Protein AF-A0A015Z7R3-F1 (afdb_monomer_lite)

Sequence (294 aa):
MKIVQILGHNPNWNVEAFTQQGIGDEFLITAISFGNKFVNNKRVAPILDKSMLDLQFYGQKNSGHLSKGKLSDFDFHPARFLNDDEATNIRINSCIEKAIEYQVSLGFKKVIIPHYYEDNYIAGIISTIKFANKYLKSNKQDGIEYFMTLPLAYDIIRNQDNVEDLLLELTDMSIIFDGYFVVCENKPEQGHKISNDIKLITNLSKVLRVLKYQGFKTIYGYANWDAIFFLAQTDIDYITIGTYENLRNFSIKRFTEDISGGASEGYYFSEKLLNMIRAKDLINIRANGMLDTI

Radius of gyration: 19.26 Å; chains: 1; bounding box: 50×42×52 Å

pLDDT: mean 88.56, std 11.95, range [41.72, 98.81]

Organism: NCBI:txid1339327

Structure (mmCIF, N/CA/C/O backbone):
data_AF-A0A015Z7R3-F1
#
_entry.id   AF-A0A015Z7R3-F1
#
loop_
_atom_site.group_PDB
_atom_site.id
_atom_site.type_symbol
_atom_site.label_atom_id
_atom_site.label_alt_id
_atom_site.label_comp_id
_atom_site.label_asym_id
_atom_site.label_entity_id
_atom_site.label_seq_id
_atom_site.pdbx_PDB_ins_code
_atom_site.Cartn_x
_atom_site.Cartn_y
_atom_site.Cartn_z
_atom_site.occupancy
_atom_site.B_iso_or_equiv
_atom_site.auth_seq_id
_atom_site.auth_comp_id
_atom_site.auth_asym_id
_atom_site.auth_atom_id
_atom_site.pdbx_PDB_model_num
ATOM 1 N N . MET A 1 1 ? 5.083 -15.622 0.361 1.00 92.25 1 MET A N 1
ATOM 2 C CA . MET A 1 1 ? 4.898 -14.303 -0.268 1.00 92.25 1 MET A CA 1
ATOM 3 C C . MET A 1 1 ? 4.051 -14.463 -1.520 1.00 92.25 1 MET A C 1
ATOM 5 O O . MET A 1 1 ? 4.257 -15.432 -2.241 1.00 92.25 1 MET A O 1
ATOM 9 N N . LYS A 1 2 ? 3.103 -13.549 -1.729 1.00 96.50 2 LYS A N 1
ATOM 10 C CA . LYS A 1 2 ? 2.246 -13.420 -2.910 1.00 96.50 2 LYS A CA 1
ATOM 11 C C . LYS A 1 2 ? 2.554 -12.119 -3.653 1.00 96.50 2 LYS A C 1
ATOM 13 O O . LYS A 1 2 ? 2.836 -11.095 -3.029 1.00 96.50 2 LYS A O 1
ATOM 18 N N . ILE A 1 3 ? 2.444 -12.141 -4.972 1.00 95.69 3 ILE A N 1
ATOM 19 C CA . ILE A 1 3 ? 2.638 -10.995 -5.855 1.00 95.69 3 ILE A CA 1
ATOM 20 C C . ILE A 1 3 ? 1.276 -10.408 -6.218 1.00 95.69 3 ILE A C 1
ATOM 22 O O . ILE A 1 3 ? 0.422 -11.063 -6.813 1.00 95.69 3 ILE A O 1
ATOM 26 N N . VAL A 1 4 ? 1.091 -9.134 -5.899 1.00 97.31 4 VAL A N 1
ATOM 27 C CA . VAL A 1 4 ? -0.133 -8.384 -6.165 1.00 97.31 4 VAL A CA 1
ATOM 28 C C . VAL A 1 4 ? 0.131 -7.388 -7.287 1.00 97.31 4 VAL A C 1
ATOM 30 O O . VAL A 1 4 ? 0.950 -6.477 -7.162 1.00 97.31 4 VAL A O 1
ATOM 33 N N . GLN A 1 5 ? -0.565 -7.535 -8.405 1.00 96.25 5 GLN A N 1
ATOM 34 C CA . GLN A 1 5 ? -0.371 -6.662 -9.553 1.00 96.25 5 GLN A CA 1
ATOM 35 C C . GLN A 1 5 ? -1.145 -5.351 -9.390 1.00 96.25 5 GLN A C 1
ATOM 37 O O . GLN A 1 5 ? -2.374 -5.352 -9.301 1.00 96.25 5 GLN A O 1
ATOM 42 N N . ILE A 1 6 ? -0.442 -4.215 -9.383 1.00 95.75 6 ILE A N 1
ATOM 43 C CA . ILE A 1 6 ? -1.091 -2.901 -9.277 1.00 95.75 6 ILE A CA 1
ATOM 44 C C . ILE A 1 6 ? -1.689 -2.518 -10.626 1.00 95.75 6 ILE A C 1
ATOM 46 O O . ILE A 1 6 ? -0.973 -2.330 -11.614 1.00 95.75 6 ILE A O 1
ATOM 50 N N . LEU A 1 7 ? -3.006 -2.330 -10.646 1.00 94.31 7 LEU A N 1
ATOM 51 C CA . LEU A 1 7 ? -3.740 -1.927 -11.833 1.00 94.31 7 LEU A CA 1
ATOM 52 C C . LEU A 1 7 ? -3.677 -0.407 -12.006 1.00 94.31 7 LEU A C 1
ATOM 54 O O . LEU A 1 7 ? -4.217 0.364 -11.205 1.00 94.31 7 LEU A O 1
ATOM 58 N N . GLY A 1 8 ? -3.015 0.017 -13.082 1.00 86.50 8 GLY A N 1
ATOM 59 C CA . GLY A 1 8 ? -3.045 1.392 -13.580 1.00 86.50 8 GLY A CA 1
ATOM 60 C C . GLY A 1 8 ? -4.226 1.659 -14.512 1.00 86.50 8 GLY A C 1
ATOM 61 O O . GLY A 1 8 ? -5.096 0.817 -14.697 1.00 86.50 8 GLY A O 1
ATOM 62 N N . HIS A 1 9 ? -4.221 2.822 -15.169 1.00 83.50 9 HIS A N 1
ATOM 63 C CA . HIS A 1 9 ? -5.263 3.219 -16.130 1.00 83.50 9 HIS A CA 1
ATOM 64 C C . HIS A 1 9 ? -5.499 2.194 -17.261 1.00 83.50 9 HIS A C 1
ATOM 66 O O . HIS A 1 9 ? -6.608 2.111 -17.786 1.00 83.50 9 HIS A O 1
ATOM 72 N N . ASN A 1 10 ? -4.469 1.424 -17.629 1.00 87.88 10 ASN A N 1
ATOM 73 C CA . ASN A 1 10 ? -4.537 0.342 -18.602 1.00 87.88 10 ASN A CA 1
ATOM 74 C C . ASN A 1 10 ? -4.146 -0.991 -17.934 1.00 87.88 10 ASN A C 1
ATOM 76 O O . ASN A 1 10 ? -2.956 -1.257 -17.769 1.00 87.88 10 ASN A O 1
ATOM 80 N N . PRO A 1 11 ? -5.124 -1.829 -17.550 1.00 92.06 11 PRO A N 1
ATOM 81 C CA . PRO A 1 11 ? -4.866 -3.090 -16.861 1.00 92.06 11 PRO A CA 1
ATOM 82 C C . PRO A 1 11 ? -4.618 -4.274 -17.808 1.00 92.06 11 PRO A C 1
ATOM 84 O O . PRO A 1 11 ? -4.493 -5.395 -17.324 1.00 92.06 11 PRO A O 1
ATOM 87 N N . ASN A 1 12 ? -4.590 -4.078 -19.137 1.00 91.81 12 ASN A N 1
ATOM 88 C CA . ASN A 1 12 ? -4.555 -5.195 -20.093 1.00 91.81 12 ASN A CA 1
ATOM 89 C C . ASN A 1 12 ? -3.379 -6.138 -19.829 1.00 91.81 12 ASN A C 1
ATOM 91 O O . ASN A 1 12 ? -3.593 -7.332 -19.659 1.00 91.81 12 ASN A O 1
ATOM 95 N N . TRP A 1 13 ? -2.164 -5.596 -19.711 1.00 90.44 13 TRP A N 1
ATOM 96 C CA . TRP A 1 13 ? -0.983 -6.434 -19.512 1.00 90.44 13 TRP A CA 1
ATOM 97 C C . TRP A 1 13 ? -1.002 -7.149 -18.160 1.00 90.44 13 TRP A C 1
ATOM 99 O O . TRP A 1 13 ? -0.593 -8.301 -18.080 1.00 90.44 13 TRP A O 1
ATOM 109 N N . ASN A 1 14 ? -1.549 -6.514 -17.118 1.00 93.38 14 ASN A N 1
ATOM 110 C CA . ASN A 1 14 ? -1.682 -7.149 -15.810 1.00 93.38 14 ASN A CA 1
ATOM 111 C C . ASN A 1 14 ? -2.624 -8.357 -15.854 1.00 93.38 14 ASN A C 1
ATOM 113 O O . ASN A 1 14 ? -2.302 -9.443 -15.373 1.00 93.38 14 ASN A O 1
ATOM 117 N N . VAL A 1 15 ? -3.791 -8.165 -16.472 1.00 92.88 15 VAL A N 1
ATOM 118 C CA . VAL A 1 15 ? -4.807 -9.210 -16.606 1.00 92.88 15 VAL A CA 1
ATOM 119 C C . VAL A 1 15 ? -4.314 -10.328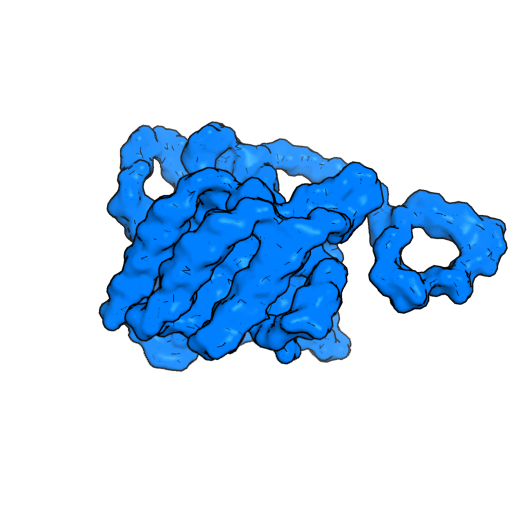 -17.523 1.00 92.88 15 VAL A C 1
ATOM 121 O O . VAL A 1 15 ? -4.515 -11.496 -17.209 1.00 92.88 15 VAL A O 1
ATOM 124 N N . GLU A 1 16 ? -3.649 -10.006 -18.631 1.00 93.88 16 GLU A N 1
ATOM 125 C CA . GLU A 1 16 ? -3.089 -10.997 -19.558 1.00 93.88 16 GLU A CA 1
ATOM 126 C C . GLU A 1 16 ? -1.954 -11.802 -18.916 1.00 93.88 16 GLU A C 1
ATOM 128 O O . GLU A 1 16 ? -1.970 -13.028 -18.997 1.00 93.88 16 GLU A O 1
ATOM 133 N N . ALA A 1 17 ? -1.026 -11.152 -18.205 1.00 92.19 17 ALA A N 1
ATOM 134 C CA . ALA A 1 17 ? 0.044 -11.839 -17.479 1.00 92.19 17 ALA A CA 1
ATOM 135 C C . ALA A 1 17 ? -0.521 -12.845 -16.461 1.00 92.19 17 ALA A C 1
ATOM 137 O O . ALA A 1 17 ? -0.064 -13.983 -16.382 1.00 92.19 17 ALA A O 1
ATOM 138 N N . PHE A 1 18 ? -1.574 -12.468 -15.737 1.00 94.31 18 PHE A N 1
ATOM 139 C CA . PHE A 1 18 ? -2.232 -13.370 -14.796 1.00 94.31 18 PHE A CA 1
ATOM 140 C C . PHE A 1 18 ? -3.005 -14.499 -15.495 1.00 94.31 18 PHE A C 1
ATOM 142 O O . PHE A 1 18 ? -2.818 -15.673 -15.190 1.00 94.31 18 PHE A O 1
ATOM 149 N N . THR A 1 19 ? -3.877 -14.161 -16.448 1.00 92.56 19 THR A N 1
ATOM 150 C CA . THR A 1 19 ? -4.826 -15.121 -17.043 1.00 92.56 19 THR A CA 1
ATOM 151 C C . THR A 1 19 ? -4.208 -16.042 -18.090 1.00 92.56 19 THR A C 1
ATOM 153 O O . THR A 1 19 ? -4.678 -17.166 -18.246 1.00 92.56 19 THR A O 1
ATOM 156 N N . GLN A 1 20 ? -3.183 -15.586 -18.813 1.00 94.19 20 GLN A N 1
ATOM 157 C CA . GLN A 1 20 ? -2.567 -16.337 -19.912 1.00 94.19 20 GLN A CA 1
ATOM 158 C C . GLN A 1 20 ? -1.206 -16.924 -19.537 1.00 94.19 20 GLN A C 1
ATOM 160 O O . GLN A 1 20 ? -0.822 -17.947 -20.095 1.00 94.19 20 GLN A O 1
ATOM 165 N N . GLN A 1 21 ? -0.472 -16.286 -18.618 1.00 93.50 21 GLN A N 1
ATOM 166 C CA . GLN A 1 21 ? 0.896 -16.688 -18.266 1.00 93.50 21 GLN A CA 1
ATOM 167 C C . GLN A 1 21 ? 1.014 -17.218 -16.830 1.00 93.50 21 GLN A C 1
ATOM 169 O O . GLN A 1 21 ? 2.068 -17.727 -16.462 1.00 93.50 21 GLN A O 1
ATOM 174 N N . GLY A 1 22 ? -0.048 -17.124 -16.020 1.00 92.25 22 GLY A N 1
ATOM 175 C CA . GLY A 1 22 ? -0.030 -17.572 -14.626 1.00 92.25 22 GLY A CA 1
ATOM 176 C C . GLY A 1 22 ? 0.902 -16.749 -13.732 1.00 92.25 22 GLY A C 1
ATOM 177 O O . GLY A 1 22 ? 1.421 -17.274 -12.751 1.00 92.25 22 GLY A O 1
ATOM 178 N N . ILE A 1 23 ? 1.157 -15.483 -14.084 1.00 92.69 23 ILE A N 1
ATOM 179 C CA . ILE A 1 23 ? 2.059 -14.595 -13.343 1.00 92.69 23 ILE A CA 1
ATOM 180 C C . ILE A 1 23 ? 1.260 -13.732 -12.361 1.00 92.69 23 ILE A C 1
ATOM 182 O O . ILE A 1 23 ? 0.361 -12.987 -12.754 1.00 92.69 23 ILE A O 1
ATOM 186 N N . GLY A 1 24 ? 1.659 -13.753 -11.089 1.00 94.06 24 GLY A N 1
ATOM 187 C CA . GLY A 1 24 ? 1.007 -13.016 -10.006 1.00 94.06 24 GLY A CA 1
ATOM 188 C C . GLY A 1 24 ? -0.129 -13.796 -9.344 1.00 94.06 24 GLY A C 1
ATOM 189 O O . GLY A 1 24 ? -0.608 -14.794 -9.872 1.00 94.06 24 GLY A O 1
ATOM 190 N N . ASP A 1 25 ? -0.559 -13.322 -8.180 1.00 96.94 25 ASP A N 1
ATOM 191 C CA . ASP A 1 25 ? -1.532 -14.007 -7.325 1.00 96.94 25 ASP A CA 1
ATOM 192 C C . ASP A 1 25 ? -2.852 -13.238 -7.217 1.00 96.94 25 ASP A C 1
ATOM 194 O O . ASP A 1 25 ? -3.932 -13.831 -7.242 1.00 96.94 25 ASP A O 1
ATOM 198 N N . GLU A 1 26 ? -2.767 -11.915 -7.071 1.00 97.50 26 GLU A N 1
ATOM 199 C CA . GLU A 1 26 ? -3.903 -11.033 -6.784 1.00 97.50 26 GLU A CA 1
ATOM 200 C C . GLU A 1 26 ? -3.718 -9.671 -7.475 1.00 97.50 26 GLU A C 1
ATOM 202 O O . GLU A 1 26 ? -2.670 -9.390 -8.065 1.00 97.50 26 GLU A O 1
ATOM 207 N N . PHE A 1 27 ? -4.723 -8.801 -7.394 1.00 97.94 27 PHE A N 1
ATOM 208 C CA . PHE A 1 27 ? -4.684 -7.465 -7.993 1.00 97.94 27 PHE A CA 1
ATOM 209 C C . PHE A 1 27 ? -4.908 -6.363 -6.961 1.00 97.94 27 PHE A C 1
ATOM 211 O O . PHE A 1 27 ? -5.702 -6.517 -6.038 1.00 97.94 27 PHE A O 1
ATOM 218 N N . LEU A 1 28 ? -4.254 -5.218 -7.149 1.00 97.94 28 LEU A N 1
ATOM 219 C CA . LEU A 1 28 ? -4.540 -3.993 -6.407 1.00 97.94 28 LEU A CA 1
ATOM 220 C C . LEU A 1 28 ? -5.178 -2.976 -7.352 1.00 97.94 28 LEU A C 1
ATOM 222 O O . LEU A 1 28 ? -4.512 -2.407 -8.220 1.00 97.94 28 LEU A O 1
ATOM 226 N N . ILE A 1 29 ? -6.474 -2.739 -7.182 1.00 97.00 29 ILE A N 1
ATOM 227 C CA . ILE A 1 29 ? -7.204 -1.696 -7.898 1.00 97.00 29 ILE A CA 1
ATOM 228 C C . ILE A 1 29 ? -6.869 -0.356 -7.245 1.00 97.00 29 ILE A C 1
ATOM 230 O O . ILE A 1 29 ? -6.987 -0.206 -6.032 1.00 97.00 29 ILE A O 1
ATOM 234 N N . THR A 1 30 ? -6.475 0.628 -8.054 1.00 94.06 30 THR A N 1
ATOM 235 C CA . THR A 1 30 ? -6.177 1.984 -7.572 1.00 94.06 30 THR A CA 1
ATOM 236 C C . THR A 1 30 ? -7.328 2.935 -7.893 1.00 94.06 30 THR A C 1
ATOM 238 O O . THR A 1 30 ? -7.683 3.133 -9.063 1.00 94.06 30 THR A O 1
ATOM 241 N N . ALA A 1 31 ? -7.916 3.543 -6.862 1.00 92.94 31 ALA A N 1
ATOM 242 C CA . ALA A 1 31 ? -9.037 4.471 -7.006 1.00 92.94 31 ALA A CA 1
ATOM 243 C C . ALA A 1 31 ? -8.720 5.653 -7.938 1.00 92.94 31 ALA A C 1
ATOM 245 O O . ALA A 1 31 ? -9.551 6.025 -8.765 1.00 92.94 31 ALA A O 1
ATOM 246 N N . ILE A 1 32 ? -7.495 6.185 -7.907 1.00 88.69 32 ILE A N 1
ATOM 247 C CA . ILE A 1 32 ? -7.056 7.282 -8.782 1.00 88.69 32 ILE A CA 1
ATOM 248 C C . ILE A 1 32 ? -7.104 6.900 -10.269 1.00 88.69 32 ILE A C 1
ATOM 250 O O . ILE A 1 32 ? -7.337 7.752 -11.127 1.00 88.69 32 ILE A O 1
ATOM 254 N N . SER A 1 33 ? -6.908 5.616 -10.592 1.00 89.56 33 SER A N 1
ATOM 255 C CA . SER A 1 33 ? -6.881 5.132 -11.975 1.00 89.56 33 SER A CA 1
ATOM 256 C C . SER A 1 33 ? -8.273 4.830 -12.513 1.00 89.56 33 SER A C 1
ATOM 258 O O . SER A 1 33 ? -8.519 5.059 -13.700 1.00 89.56 33 SER A O 1
ATOM 260 N N . PHE A 1 34 ? -9.192 4.340 -11.678 1.00 91.50 34 PHE A N 1
ATOM 261 C CA . PHE A 1 34 ? -10.488 3.831 -12.142 1.00 91.50 34 PHE A CA 1
ATOM 262 C C . PHE A 1 34 ? -11.717 4.592 -11.637 1.00 91.50 34 PHE A C 1
ATOM 264 O O . PHE A 1 34 ? -12.762 4.498 -12.284 1.00 91.50 34 PHE A O 1
ATOM 271 N N . GLY A 1 35 ? -11.608 5.354 -10.548 1.00 91.38 35 GLY A N 1
ATOM 272 C CA . GLY A 1 35 ? -12.766 5.939 -9.869 1.00 91.38 35 GLY A CA 1
ATOM 273 C C . GLY A 1 35 ? -13.735 4.868 -9.396 1.00 91.38 35 GLY A C 1
ATOM 274 O O . GLY A 1 35 ? -13.341 3.718 -9.238 1.00 91.38 35 GLY A O 1
ATOM 275 N N . ASN A 1 36 ? -15.017 5.195 -9.251 1.00 90.69 36 ASN A N 1
ATOM 276 C CA . ASN A 1 36 ? -16.047 4.208 -8.899 1.00 90.69 36 ASN A CA 1
ATOM 277 C C 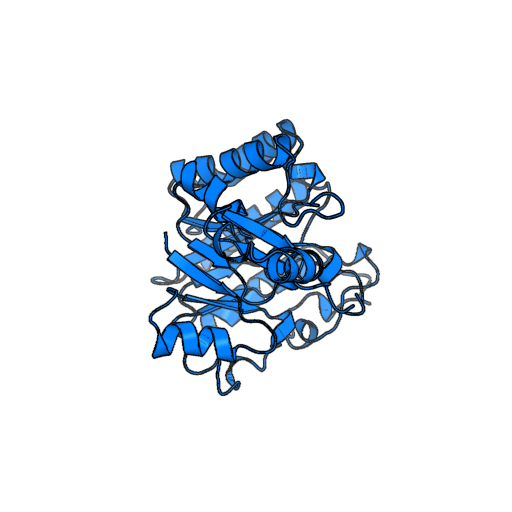. ASN A 1 36 ? -16.419 3.263 -10.068 1.00 90.69 36 ASN A C 1
ATOM 279 O O . ASN A 1 36 ? -17.132 2.280 -9.883 1.00 90.69 36 ASN A O 1
ATOM 283 N N . LYS A 1 37 ? -15.908 3.518 -11.281 1.00 91.56 37 LYS A N 1
ATOM 284 C CA . LYS A 1 37 ? -16.277 2.786 -12.506 1.00 91.56 37 LYS A CA 1
ATOM 285 C C . LYS A 1 37 ? -15.567 1.442 -12.672 1.00 91.56 37 LYS A C 1
ATOM 287 O O . LYS A 1 37 ? -15.867 0.728 -13.630 1.00 91.56 37 LYS A O 1
ATOM 292 N N . PHE A 1 38 ? -14.638 1.075 -11.784 1.00 93.75 38 PHE A N 1
ATOM 293 C CA . PHE A 1 38 ? -13.899 -0.191 -11.888 1.00 93.75 38 PHE A CA 1
ATOM 294 C C . PHE A 1 38 ? -14.825 -1.416 -11.908 1.00 93.75 38 PHE A C 1
ATOM 296 O O . PHE A 1 38 ? -14.552 -2.359 -12.646 1.00 93.75 38 PHE A O 1
ATOM 303 N N . VAL A 1 39 ? -15.952 -1.364 -11.189 1.00 93.44 39 VAL A N 1
ATOM 304 C CA . VAL A 1 39 ? -16.952 -2.447 -11.136 1.00 93.44 39 VAL A CA 1
ATOM 305 C C . VAL A 1 39 ? -17.580 -2.757 -12.496 1.00 93.44 39 VAL A C 1
ATOM 307 O O . VAL A 1 39 ? -17.988 -3.883 -12.744 1.00 93.44 39 VAL A O 1
ATOM 310 N N . ASN A 1 40 ? -17.609 -1.774 -13.401 1.00 93.44 40 ASN A N 1
ATOM 311 C CA . ASN A 1 40 ? -18.155 -1.904 -14.755 1.00 93.44 40 ASN A CA 1
ATOM 312 C C . ASN A 1 40 ? -17.055 -2.003 -15.824 1.00 93.44 40 ASN A C 1
ATOM 314 O O . ASN A 1 40 ? -17.339 -2.085 -17.022 1.00 93.44 40 ASN A O 1
ATOM 318 N N . ASN A 1 41 ? -15.781 -1.950 -15.429 1.00 94.00 41 ASN A N 1
ATOM 319 C CA . ASN A 1 41 ? -14.680 -2.036 -16.372 1.00 94.00 41 ASN A CA 1
ATOM 320 C C . ASN A 1 41 ? -14.552 -3.479 -16.876 1.00 94.00 41 ASN A C 1
ATOM 322 O O . ASN A 1 41 ? -14.311 -4.394 -16.096 1.00 94.00 41 ASN A O 1
ATOM 326 N N . LYS A 1 42 ? -14.634 -3.672 -18.198 1.00 93.44 42 LYS A N 1
ATOM 327 C CA . LYS A 1 42 ? -14.611 -4.995 -18.851 1.00 93.44 42 LYS A CA 1
ATOM 328 C C . LYS A 1 42 ? -13.403 -5.872 -18.492 1.00 93.44 42 LYS A C 1
ATOM 330 O O . LYS A 1 42 ? -13.478 -7.083 -18.658 1.00 93.44 42 LYS A O 1
ATOM 335 N N . ARG A 1 43 ? -12.286 -5.275 -18.066 1.00 92.56 43 ARG A N 1
ATOM 336 C CA . ARG A 1 43 ? -11.060 -5.984 -17.671 1.00 92.56 43 ARG A CA 1
ATOM 337 C C . ARG A 1 43 ? -10.938 -6.185 -16.165 1.00 92.56 43 ARG A C 1
ATOM 339 O O . ARG A 1 43 ? -10.330 -7.163 -15.760 1.00 92.56 43 ARG A O 1
ATOM 346 N N . VAL A 1 44 ? -11.501 -5.285 -15.358 1.00 94.56 44 VAL A N 1
ATOM 347 C CA . VAL A 1 44 ? -11.387 -5.332 -13.888 1.00 94.56 44 VAL A CA 1
ATOM 348 C C . VAL A 1 44 ? -12.552 -6.088 -13.253 1.00 94.56 44 VAL A C 1
ATOM 350 O O . VAL A 1 44 ? -12.335 -6.879 -12.345 1.00 94.56 44 VAL A O 1
ATOM 353 N N . ALA A 1 45 ? -13.777 -5.909 -13.752 1.00 94.25 45 ALA A N 1
ATOM 354 C CA . ALA A 1 45 ? -14.960 -6.594 -13.232 1.00 94.25 45 ALA A CA 1
ATOM 355 C C . ALA A 1 45 ? -14.790 -8.129 -13.136 1.00 94.25 45 ALA A C 1
ATOM 357 O O . ALA A 1 45 ? -15.155 -8.690 -12.105 1.00 94.25 45 ALA A O 1
ATOM 358 N N . PRO A 1 46 ? -14.179 -8.819 -14.128 1.00 94.56 46 PRO A N 1
ATOM 359 C CA . PRO A 1 46 ? -13.994 -10.272 -14.066 1.00 94.56 46 PRO A CA 1
ATOM 360 C C . PRO A 1 46 ? -12.974 -10.771 -13.032 1.00 94.56 46 PRO A C 1
ATOM 362 O O . PRO A 1 46 ? -12.871 -11.978 -12.854 1.00 94.56 46 PRO A O 1
ATOM 365 N N . ILE A 1 47 ? -12.189 -9.884 -12.410 1.00 95.31 47 ILE A N 1
ATOM 366 C CA . ILE A 1 47 ? -11.118 -10.238 -11.458 1.00 95.31 47 ILE A CA 1
ATOM 367 C C . ILE A 1 47 ? -11.356 -9.656 -10.056 1.00 95.31 47 ILE A C 1
ATOM 369 O O . ILE A 1 47 ? -10.445 -9.649 -9.225 1.00 95.31 47 ILE A O 1
ATOM 373 N N . LEU A 1 48 ? -12.554 -9.126 -9.783 1.00 95.25 48 LEU A N 1
ATOM 374 C CA . LEU A 1 48 ? -12.885 -8.470 -8.510 1.00 95.25 48 LEU A CA 1
ATOM 375 C C . LEU A 1 48 ? -12.720 -9.389 -7.297 1.00 95.25 48 LEU A C 1
ATOM 377 O O . LEU A 1 48 ? -12.239 -8.950 -6.258 1.00 95.25 48 LEU A O 1
ATOM 381 N N . ASP A 1 49 ? -13.064 -10.665 -7.444 1.00 94.44 49 ASP A N 1
ATOM 382 C CA . ASP A 1 49 ? -12.938 -11.698 -6.411 1.00 94.44 49 ASP A CA 1
ATOM 383 C C . ASP A 1 49 ? -11.480 -11.959 -5.991 1.00 94.44 49 ASP A C 1
ATOM 385 O O . ASP A 1 49 ? -11.225 -12.439 -4.886 1.00 94.44 49 ASP A O 1
ATOM 389 N N . LYS A 1 50 ? -10.522 -11.604 -6.856 1.00 95.69 50 LYS A N 1
ATOM 390 C CA . LYS A 1 50 ? -9.070 -11.717 -6.635 1.00 95.69 50 LYS A CA 1
ATOM 391 C C . LYS A 1 50 ? -8.391 -10.369 -6.411 1.00 95.69 50 LYS A C 1
ATOM 393 O O . LYS A 1 50 ? -7.169 -10.262 -6.529 1.00 95.69 50 LYS A O 1
ATOM 398 N N . SER A 1 51 ? -9.172 -9.328 -6.154 1.00 97.56 51 SER A N 1
ATOM 399 C CA . SER A 1 51 ? -8.671 -7.966 -6.049 1.00 97.56 51 SER A CA 1
ATOM 400 C C . SER A 1 51 ? -8.735 -7.439 -4.618 1.00 97.56 51 SER A C 1
ATOM 402 O O . SER A 1 51 ? -9.510 -7.902 -3.788 1.00 97.56 51 SER A O 1
ATOM 404 N N . MET A 1 52 ? -7.925 -6.422 -4.363 1.00 98.25 52 MET A N 1
ATOM 405 C CA . MET A 1 52 ? -8.028 -5.459 -3.271 1.00 98.25 52 MET A CA 1
ATOM 406 C C . MET A 1 52 ? -8.302 -4.078 -3.871 1.00 98.25 52 MET A C 1
ATOM 408 O O . MET A 1 52 ? -7.966 -3.831 -5.034 1.00 98.25 52 MET A O 1
ATOM 412 N N . LEU A 1 53 ? -8.867 -3.164 -3.084 1.00 98.12 53 LEU A N 1
ATOM 413 C CA . LEU A 1 53 ? -9.072 -1.774 -3.488 1.00 98.12 53 LEU A CA 1
ATOM 414 C C . LEU A 1 53 ? -8.282 -0.840 -2.574 1.00 98.12 53 LEU A C 1
ATOM 416 O O . LEU A 1 53 ? -8.610 -0.695 -1.403 1.00 98.12 53 LEU A O 1
ATOM 420 N N . ASP A 1 54 ? -7.286 -0.156 -3.129 1.00 97.38 54 ASP A N 1
ATOM 421 C CA . ASP A 1 54 ? -6.685 0.993 -2.462 1.00 97.38 54 ASP A CA 1
ATOM 422 C C . ASP A 1 54 ? -7.458 2.258 -2.855 1.00 97.38 54 ASP A C 1
ATOM 424 O O . ASP A 1 54 ? -7.446 2.695 -4.015 1.00 97.38 54 ASP A O 1
ATOM 428 N N . LEU A 1 55 ? -8.159 2.829 -1.873 1.00 95.69 55 LEU A N 1
ATOM 429 C CA . LEU A 1 55 ? -8.925 4.067 -2.014 1.00 95.69 55 LEU A CA 1
ATOM 430 C C . LEU A 1 55 ? -8.048 5.325 -1.992 1.00 95.69 55 LEU A C 1
ATOM 432 O O . LEU A 1 55 ? -8.539 6.388 -2.354 1.00 95.69 55 LEU A O 1
ATOM 436 N N . GLN A 1 56 ? -6.766 5.204 -1.629 1.00 92.88 56 GLN A N 1
ATOM 437 C CA . GLN A 1 56 ? -5.739 6.238 -1.775 1.00 92.88 56 GLN A CA 1
ATOM 438 C C . GLN A 1 56 ? -6.057 7.561 -1.061 1.00 92.88 56 GLN A C 1
ATOM 440 O O . GLN A 1 56 ? -5.892 8.645 -1.622 1.00 92.88 56 GLN A O 1
ATOM 445 N N . PHE A 1 57 ? -6.429 7.484 0.220 1.00 91.75 57 PHE A N 1
ATOM 446 C CA . PHE A 1 57 ? -6.702 8.645 1.090 1.00 91.75 57 PHE A CA 1
ATOM 447 C C . PHE A 1 57 ? -5.450 9.472 1.451 1.00 91.75 57 PHE A C 1
ATOM 449 O O . PHE A 1 57 ? -5.485 10.282 2.368 1.00 91.75 57 PHE A O 1
ATOM 456 N N . TYR A 1 58 ? -4.332 9.293 0.748 1.00 89.19 58 TYR A N 1
ATOM 457 C CA . TYR A 1 58 ? -3.035 9.832 1.145 1.00 89.19 58 TYR A CA 1
ATOM 458 C C . TYR A 1 58 ? -2.981 11.360 1.196 1.00 89.19 58 TYR A C 1
ATOM 460 O O . TYR A 1 58 ? -2.345 11.904 2.089 1.00 89.19 58 TYR A O 1
ATOM 468 N N . GLY A 1 59 ? -3.630 12.065 0.267 1.00 76.75 59 GLY A N 1
ATOM 469 C CA . GLY A 1 59 ? -3.547 13.526 0.215 1.00 76.75 59 GLY A CA 1
ATOM 470 C C . GLY A 1 59 ? -4.332 14.218 1.339 1.00 76.75 59 GLY A C 1
ATOM 471 O O . GLY A 1 59 ? -5.481 13.869 1.615 1.00 76.75 59 GLY A O 1
ATOM 472 N N . GLN A 1 60 ? -3.730 15.245 1.948 1.00 61.94 60 GLN A N 1
ATOM 473 C CA . GLN A 1 60 ? -4.358 16.086 2.973 1.00 61.94 60 GLN A CA 1
ATOM 474 C C . GLN A 1 60 ? -4.751 17.482 2.465 1.00 61.94 60 GLN A C 1
ATOM 476 O O . GLN A 1 60 ? -4.106 18.049 1.579 1.00 61.94 60 GLN A O 1
ATOM 481 N N . LYS A 1 61 ? -5.770 18.064 3.118 1.00 50.62 61 LYS A N 1
ATOM 482 C CA . LYS A 1 61 ? -6.325 19.420 2.921 1.00 50.62 61 LYS A CA 1
ATOM 483 C C . LYS A 1 61 ? -5.259 20.521 2.793 1.00 50.62 61 LYS A C 1
ATOM 485 O O . LYS A 1 61 ? -5.392 21.397 1.943 1.00 50.62 61 LYS A O 1
ATOM 490 N N . ASN A 1 62 ? -4.188 20.455 3.588 1.00 43.59 62 ASN A N 1
ATOM 491 C CA . ASN A 1 62 ? -3.191 21.531 3.700 1.00 43.59 62 ASN A CA 1
ATOM 492 C C . ASN A 1 62 ? -2.286 21.692 2.469 1.00 43.59 62 ASN A C 1
ATOM 494 O O . ASN A 1 62 ? -1.526 22.652 2.393 1.00 43.59 62 ASN A O 1
ATOM 498 N N . SER A 1 63 ? -2.376 20.787 1.493 1.00 44.16 63 SER A N 1
ATOM 499 C CA . SER A 1 63 ? -1.613 20.890 0.246 1.00 44.16 63 SER A CA 1
ATOM 500 C C . SER A 1 63 ? -2.269 21.788 -0.812 1.00 44.16 63 SER A C 1
ATOM 502 O O . SER A 1 63 ? -1.664 22.016 -1.854 1.00 44.16 63 SER A O 1
ATOM 504 N N . GLY A 1 64 ? -3.496 22.291 -0.589 1.00 41.72 64 GLY A N 1
ATOM 505 C CA . GLY A 1 64 ? -4.195 23.220 -1.500 1.00 41.72 64 GLY A CA 1
ATOM 506 C C . GLY A 1 64 ? -4.539 22.658 -2.892 1.00 41.72 64 GLY A C 1
ATOM 507 O O . GLY A 1 64 ? -5.276 23.290 -3.647 1.00 41.72 64 GLY A O 1
ATOM 508 N N . HIS A 1 65 ? -4.049 21.461 -3.224 1.00 49.72 65 HIS A N 1
ATOM 509 C CA . HIS A 1 65 ? -4.012 20.906 -4.577 1.00 49.72 65 HIS A CA 1
ATOM 510 C C . HIS A 1 65 ? -4.208 19.380 -4.579 1.00 49.72 65 HIS A C 1
ATOM 512 O O . HIS A 1 65 ? -3.561 18.641 -5.313 1.00 49.72 65 HIS A O 1
ATOM 518 N N . LEU A 1 66 ? -5.133 18.870 -3.763 1.00 56.66 66 LEU A N 1
ATOM 519 C CA . LEU A 1 66 ? -5.589 17.485 -3.901 1.00 56.66 66 LEU A CA 1
ATOM 520 C C . LEU A 1 66 ? -6.159 17.290 -5.313 1.00 56.66 66 LEU A C 1
ATOM 522 O O . LEU A 1 66 ? -7.129 17.955 -5.693 1.00 56.66 66 LEU A O 1
ATOM 526 N N . SER A 1 67 ? -5.570 16.378 -6.089 1.00 56.88 67 SER A N 1
ATOM 527 C CA . SER A 1 67 ? -6.068 16.073 -7.429 1.00 56.88 67 SER A CA 1
ATOM 528 C C . SER A 1 67 ? -7.482 15.500 -7.305 1.00 56.88 67 SER A C 1
ATOM 530 O O . SER A 1 67 ? -7.672 14.358 -6.882 1.00 56.88 67 SER A O 1
ATOM 532 N N . LYS A 1 68 ? -8.500 16.315 -7.633 1.00 63.28 68 LYS A N 1
ATOM 533 C CA . LYS A 1 68 ? -9.920 15.915 -7.579 1.00 63.28 68 LYS A CA 1
ATOM 534 C C . LYS A 1 68 ? -10.126 14.613 -8.348 1.00 63.28 68 LYS A C 1
ATOM 536 O O . LYS A 1 68 ? -10.738 13.683 -7.819 1.00 63.28 68 LYS A O 1
ATOM 541 N N . GLY A 1 69 ? -9.537 14.556 -9.550 1.00 74.38 69 GLY A N 1
ATOM 542 C CA . GLY A 1 69 ? -9.401 13.377 -10.401 1.00 74.38 69 GLY A CA 1
ATOM 543 C C . GLY A 1 69 ? -10.598 12.429 -10.343 1.00 74.38 69 GLY A C 1
ATOM 544 O O . GLY A 1 69 ? -11.747 12.847 -10.229 1.00 74.38 69 GLY A O 1
ATOM 545 N N . LYS A 1 70 ? -10.314 11.128 -10.375 1.00 84.69 70 LYS A N 1
ATOM 546 C CA . LYS A 1 70 ? -11.320 10.076 -10.170 1.00 84.69 70 LYS A CA 1
ATOM 547 C C . LYS A 1 70 ? -11.561 9.746 -8.693 1.00 84.69 70 LYS A C 1
ATOM 549 O O . LYS A 1 70 ? -12.473 8.997 -8.372 1.00 84.69 70 LYS A O 1
ATOM 554 N N . LEU A 1 71 ? -10.756 10.297 -7.782 1.00 87.62 71 LEU A N 1
ATOM 555 C CA . LEU A 1 71 ? -10.931 10.103 -6.340 1.00 87.62 71 LEU A CA 1
ATOM 556 C C . LEU A 1 71 ? -12.223 10.762 -5.838 1.00 87.62 71 LEU A C 1
ATOM 558 O O . LEU A 1 71 ? -12.874 10.247 -4.936 1.00 87.62 71 LEU A O 1
ATOM 562 N N . SER A 1 72 ? -12.635 11.868 -6.461 1.00 86.62 72 SER A N 1
ATOM 563 C CA . SER A 1 72 ? -13.905 12.544 -6.166 1.00 86.62 72 SER A CA 1
ATOM 564 C C . SER A 1 72 ? -15.166 11.766 -6.590 1.00 86.62 72 SER A C 1
ATOM 566 O O . SER A 1 72 ? -16.263 12.116 -6.147 1.00 86.62 72 SER A O 1
ATOM 568 N N . ASP A 1 73 ? -15.022 10.680 -7.367 1.00 89.88 73 ASP A N 1
ATOM 569 C CA . ASP A 1 73 ? -16.130 9.795 -7.772 1.00 89.88 73 ASP A CA 1
ATOM 570 C C . ASP A 1 73 ? -16.752 9.037 -6.583 1.00 89.88 73 ASP A C 1
ATOM 572 O O . ASP A 1 73 ? -17.847 8.483 -6.698 1.00 89.88 73 ASP A O 1
ATOM 576 N N . PHE A 1 74 ? -16.052 8.980 -5.449 1.00 92.00 74 PHE A N 1
ATOM 577 C CA . PHE A 1 74 ? -16.522 8.342 -4.226 1.00 92.00 74 PHE A CA 1
ATOM 578 C C . PHE A 1 74 ? -17.093 9.400 -3.277 1.00 92.00 74 PHE A C 1
ATOM 580 O O . PHE A 1 74 ? -16.383 10.292 -2.815 1.00 92.00 74 PHE A O 1
ATOM 587 N N . ASP A 1 75 ? -18.379 9.281 -2.946 1.00 91.19 75 ASP A N 1
ATOM 588 C CA . ASP A 1 75 ? -19.114 10.256 -2.129 1.00 91.19 75 ASP A CA 1
ATOM 589 C C . ASP A 1 75 ? -18.521 10.471 -0.731 1.00 91.19 75 ASP A C 1
ATOM 591 O O . ASP A 1 75 ? -18.694 11.536 -0.147 1.00 91.19 75 ASP A O 1
ATOM 595 N N . PHE A 1 76 ? -17.815 9.475 -0.199 1.00 91.75 76 PHE A N 1
ATOM 596 C CA . PHE A 1 76 ? -17.150 9.524 1.101 1.00 91.75 76 PHE A CA 1
ATOM 597 C C . PHE A 1 76 ? -15.671 9.925 1.014 1.00 91.75 76 PHE A C 1
ATOM 599 O O . PHE A 1 76 ? -15.023 10.058 2.047 1.00 91.75 76 PHE A O 1
ATOM 606 N N . HIS A 1 77 ? -15.097 10.083 -0.182 1.00 91.25 77 HIS A N 1
ATOM 607 C CA . HIS A 1 77 ? -13.665 10.332 -0.302 1.00 91.25 77 HIS A CA 1
ATOM 608 C C . HIS A 1 77 ? -13.322 11.799 0.026 1.00 91.25 77 HIS A C 1
ATOM 610 O O . HIS A 1 77 ? -13.998 12.717 -0.448 1.00 91.25 77 HIS A O 1
ATOM 616 N N . PRO A 1 78 ? -12.229 12.064 0.766 1.00 84.69 78 PRO A N 1
ATOM 617 C CA . PRO A 1 78 ? -11.839 13.415 1.191 1.00 84.69 78 PRO A CA 1
ATOM 618 C C . PRO A 1 78 ? -11.658 14.416 0.045 1.00 84.69 78 PRO A C 1
ATOM 620 O O . PRO A 1 78 ? -12.013 15.584 0.175 1.00 84.69 78 PRO A O 1
ATOM 623 N N . ALA A 1 79 ? -11.180 13.947 -1.111 1.00 81.81 79 ALA A N 1
ATOM 624 C CA . ALA A 1 79 ? -11.043 14.739 -2.341 1.00 81.81 79 ALA A CA 1
ATOM 625 C C . ALA A 1 79 ? -12.353 15.384 -2.847 1.00 81.81 79 ALA A C 1
ATOM 627 O O . ALA A 1 79 ? -12.304 16.278 -3.690 1.00 81.81 79 ALA A O 1
ATOM 628 N N . ARG A 1 80 ? -13.526 14.969 -2.351 1.00 80.12 80 ARG A N 1
ATOM 629 C CA . ARG A 1 80 ? -14.812 15.607 -2.666 1.00 80.12 80 ARG A CA 1
ATOM 630 C C . ARG A 1 80 ? -15.087 16.863 -1.829 1.00 80.12 80 ARG A C 1
ATOM 632 O O . ARG A 1 80 ? -15.947 17.660 -2.192 1.00 80.12 80 ARG A O 1
ATOM 639 N N . PHE A 1 81 ? -14.353 17.066 -0.736 1.00 73.25 81 PHE A N 1
ATOM 640 C CA . PHE A 1 81 ? -14.656 18.062 0.300 1.00 73.25 81 PHE A CA 1
ATOM 641 C C . PHE A 1 81 ? -13.566 19.133 0.458 1.00 73.25 81 PHE A C 1
ATOM 643 O O . PHE A 1 81 ? -13.405 19.716 1.522 1.00 73.25 81 PHE A O 1
ATOM 650 N N . LEU A 1 82 ? -12.809 19.397 -0.609 1.00 60.34 82 LEU A N 1
ATOM 651 C CA . LEU A 1 82 ? -11.594 20.227 -0.583 1.00 60.34 82 LEU A CA 1
ATOM 652 C C . LEU A 1 82 ? -11.802 21.683 -0.164 1.00 60.34 82 LEU A C 1
ATOM 654 O O . LEU A 1 82 ? -10.878 22.290 0.361 1.00 60.34 82 LEU A O 1
ATOM 658 N N . ASN A 1 83 ? -12.998 22.222 -0.389 1.00 55.28 83 ASN A N 1
ATOM 659 C CA . ASN A 1 83 ? -13.323 23.621 -0.107 1.00 55.28 83 ASN A CA 1
ATOM 660 C C . ASN A 1 83 ? -14.088 23.792 1.214 1.00 55.28 83 ASN A C 1
ATOM 662 O O . ASN A 1 83 ? -14.662 24.850 1.447 1.00 55.28 83 ASN A O 1
ATOM 666 N N . ASP A 1 84 ? -14.171 22.739 2.028 1.00 53.97 84 ASP A N 1
ATOM 667 C CA . ASP A 1 84 ? -14.907 22.762 3.285 1.00 53.97 84 ASP A CA 1
ATOM 668 C C . ASP A 1 84 ? -13.934 23.112 4.424 1.00 53.97 84 ASP A C 1
ATOM 670 O O . ASP A 1 84 ? -13.055 22.324 4.813 1.00 53.97 84 ASP A O 1
ATOM 674 N N . ASP A 1 85 ? -14.047 24.332 4.949 1.00 50.09 85 ASP A N 1
ATOM 675 C CA . ASP A 1 85 ? -13.205 24.803 6.051 1.00 50.09 85 ASP A CA 1
ATOM 676 C C . ASP A 1 85 ? -13.413 23.977 7.342 1.00 50.09 85 ASP A C 1
ATOM 678 O O . ASP A 1 85 ? -12.546 23.968 8.214 1.00 50.09 85 ASP A O 1
ATOM 682 N N . GLU A 1 86 ? -14.455 23.140 7.386 1.00 52.31 86 GLU A N 1
ATOM 683 C CA . GLU A 1 86 ? -14.916 22.349 8.533 1.00 52.31 86 GLU A CA 1
ATOM 684 C C . GLU A 1 86 ? -14.542 20.848 8.492 1.00 52.31 86 GLU A C 1
ATOM 686 O O . GLU A 1 86 ? -15.269 19.988 9.001 1.00 52.31 86 GLU A O 1
ATOM 691 N N . ALA A 1 87 ? -13.415 20.467 7.883 1.00 58.19 87 ALA A N 1
ATOM 692 C CA . ALA A 1 87 ? -12.931 19.083 7.958 1.00 58.19 87 ALA A CA 1
ATOM 693 C C . ALA A 1 87 ? -12.510 18.723 9.402 1.00 58.19 87 ALA A C 1
ATOM 695 O O . ALA A 1 87 ? -11.368 18.922 9.804 1.00 58.19 87 ALA A O 1
ATOM 696 N N . THR A 1 88 ? -13.453 18.213 10.194 1.00 68.19 88 THR A N 1
ATOM 697 C CA . THR A 1 88 ? -13.233 17.762 11.575 1.00 68.19 88 THR A CA 1
ATOM 698 C C . THR A 1 88 ? -12.736 16.314 11.627 1.00 68.19 88 THR A C 1
ATOM 700 O O . THR A 1 88 ? -12.995 15.522 10.717 1.00 68.19 88 THR A O 1
ATOM 703 N N . ASN A 1 89 ? -12.106 15.919 12.741 1.00 73.69 89 ASN A N 1
ATOM 704 C CA . ASN A 1 89 ? -11.761 14.514 13.015 1.00 73.69 89 ASN A CA 1
ATOM 705 C C . ASN A 1 89 ? -12.975 13.579 12.874 1.00 73.69 89 ASN A C 1
ATOM 707 O O . ASN A 1 89 ? -12.845 12.459 12.396 1.00 73.69 89 ASN A O 1
ATOM 711 N N . ILE A 1 90 ? -14.174 14.055 13.231 1.00 79.69 90 ILE A N 1
ATOM 712 C CA . ILE A 1 90 ? -15.432 13.307 13.084 1.00 79.69 90 ILE A CA 1
ATOM 713 C C . ILE A 1 90 ? -15.705 12.989 11.610 1.00 79.69 90 ILE A C 1
ATOM 715 O O . ILE A 1 90 ? -16.085 11.869 11.274 1.00 79.69 90 ILE A O 1
ATOM 719 N N . ARG A 1 91 ? -15.486 13.957 10.716 1.00 84.19 91 ARG A N 1
ATOM 720 C CA . ARG A 1 91 ? -15.689 13.759 9.281 1.00 84.19 91 ARG A CA 1
ATOM 721 C C . ARG A 1 91 ? -14.689 12.770 8.701 1.00 84.19 91 ARG A C 1
ATOM 723 O O . ARG A 1 91 ? -15.099 11.871 7.978 1.00 84.19 91 ARG A O 1
ATOM 730 N N . ILE A 1 92 ? -13.408 12.925 9.032 1.00 84.56 92 ILE A N 1
ATOM 731 C CA . ILE A 1 92 ? -12.339 12.003 8.620 1.00 84.56 92 ILE A CA 1
ATOM 732 C C . ILE A 1 92 ? -12.694 10.568 9.017 1.00 84.56 92 ILE A C 1
ATOM 734 O O . ILE A 1 92 ? -12.703 9.669 8.177 1.00 84.56 92 ILE A O 1
ATOM 738 N N . ASN A 1 93 ? -13.067 10.388 10.279 1.00 91.12 93 ASN A N 1
ATOM 739 C CA . ASN A 1 93 ? -13.498 9.114 10.825 1.00 91.12 93 ASN A CA 1
ATOM 740 C C . ASN A 1 93 ? -14.680 8.535 10.034 1.00 91.12 93 ASN A C 1
ATOM 742 O O . ASN A 1 93 ? -14.597 7.407 9.560 1.00 91.12 93 ASN A O 1
ATOM 746 N N . SER A 1 94 ? -15.717 9.335 9.765 1.00 92.75 94 SER A N 1
ATOM 747 C CA . SER A 1 94 ? -16.860 8.908 8.943 1.00 92.75 94 SER A CA 1
ATOM 748 C C . SER A 1 94 ? -16.468 8.512 7.511 1.00 92.75 94 SER A C 1
ATOM 750 O O . SER A 1 94 ? -17.046 7.582 6.947 1.00 92.75 94 SER A O 1
ATOM 752 N N . CYS A 1 95 ? -15.483 9.182 6.902 1.00 93.69 95 CYS A N 1
ATOM 753 C CA . CYS A 1 95 ? -14.974 8.806 5.583 1.00 93.69 95 CYS A CA 1
ATOM 754 C C . CYS A 1 95 ? -14.306 7.422 5.606 1.00 93.69 95 CYS A C 1
ATOM 756 O O . CYS A 1 95 ? -14.490 6.647 4.669 1.00 93.69 95 CYS A O 1
ATOM 758 N N . ILE A 1 96 ? -13.555 7.105 6.668 1.00 96.00 96 ILE A N 1
ATOM 759 C CA . ILE A 1 96 ? -12.908 5.796 6.857 1.00 96.00 96 ILE A CA 1
ATOM 760 C C . ILE A 1 96 ? -13.960 4.697 7.055 1.00 96.00 96 ILE A C 1
ATOM 762 O O . ILE A 1 96 ? -13.873 3.657 6.405 1.00 96.00 96 ILE A O 1
ATOM 766 N N . GLU A 1 97 ? -14.975 4.930 7.891 1.00 97.56 97 GLU A N 1
ATOM 767 C CA . GLU A 1 97 ? -16.077 3.977 8.116 1.00 97.56 97 GLU A CA 1
ATOM 768 C C . GLU A 1 97 ? -16.780 3.632 6.798 1.00 97.56 97 GLU A C 1
ATOM 770 O O . GLU A 1 97 ? -16.832 2.470 6.393 1.00 97.56 97 GLU A O 1
ATOM 775 N N . LYS A 1 98 ? -17.210 4.658 6.054 1.00 97.62 98 LYS A N 1
ATOM 776 C CA . LYS A 1 98 ? -17.879 4.486 4.755 1.00 97.62 98 LYS A CA 1
ATOM 777 C C . LYS A 1 98 ? -16.990 3.808 3.718 1.00 97.62 98 LYS A C 1
ATOM 779 O O . LYS A 1 98 ? -17.487 3.063 2.879 1.00 97.62 98 LYS A O 1
ATOM 784 N N . ALA A 1 99 ? -15.682 4.049 3.757 1.00 97.88 99 ALA A N 1
ATOM 785 C CA . ALA A 1 99 ? -14.724 3.383 2.884 1.00 97.88 99 ALA A CA 1
ATOM 786 C C . ALA A 1 99 ? -14.595 1.880 3.180 1.00 97.88 99 ALA A C 1
ATOM 788 O O . ALA A 1 99 ? -14.462 1.084 2.245 1.00 97.88 99 ALA A O 1
ATOM 789 N N . ILE A 1 100 ? -14.643 1.486 4.456 1.00 98.50 100 ILE A N 1
ATOM 790 C CA . ILE A 1 100 ? -14.686 0.077 4.868 1.00 98.50 100 ILE A CA 1
ATOM 791 C C . ILE A 1 100 ? -16.007 -0.548 4.405 1.00 98.50 100 ILE A C 1
ATOM 793 O O . ILE A 1 100 ? -15.990 -1.557 3.701 1.00 98.50 100 ILE A O 1
ATOM 797 N N . GLU A 1 101 ? -17.139 0.077 4.734 1.00 98.44 101 GLU A N 1
ATOM 798 C CA . GLU A 1 101 ? -18.483 -0.393 4.368 1.00 98.44 101 GLU A CA 1
ATOM 799 C C . GLU A 1 101 ? -18.638 -0.562 2.857 1.00 98.44 101 GLU A C 1
ATOM 801 O O . GLU A 1 101 ? -19.156 -1.574 2.389 1.00 98.44 101 GLU A O 1
ATOM 806 N N . TYR A 1 102 ? -18.127 0.395 2.081 1.00 98.19 102 TYR A N 1
ATOM 807 C CA . TYR A 1 102 ? -18.146 0.342 0.627 1.00 98.19 102 TYR A CA 1
ATOM 808 C C . TYR A 1 102 ? -17.398 -0.883 0.095 1.00 98.19 102 TYR A C 1
ATOM 810 O O . TYR A 1 102 ? -17.956 -1.645 -0.696 1.00 98.19 102 TYR A O 1
ATOM 818 N N . GLN A 1 103 ? -16.163 -1.118 0.550 1.00 98.25 103 GLN A N 1
ATOM 819 C CA . GLN A 1 103 ? -15.375 -2.277 0.118 1.00 98.25 103 GLN A CA 1
ATOM 820 C C . GLN A 1 103 ? -16.052 -3.598 0.504 1.00 98.25 103 GLN A C 1
ATOM 822 O O . GLN A 1 103 ? -16.158 -4.509 -0.317 1.00 98.25 103 GLN A O 1
ATOM 827 N N . VAL A 1 104 ? -16.575 -3.685 1.725 1.00 98.00 104 VAL A N 1
ATOM 828 C CA . VAL A 1 104 ? -17.317 -4.861 2.191 1.00 98.00 104 VAL A CA 1
ATOM 829 C C . VAL A 1 104 ? -18.573 -5.098 1.343 1.00 98.00 104 VAL A C 1
ATOM 831 O O . VAL A 1 104 ? -18.823 -6.227 0.927 1.00 98.00 104 VAL A O 1
ATOM 834 N N . SER A 1 105 ? -19.325 -4.043 1.008 1.00 97.06 105 SER A N 1
ATOM 835 C CA . SER A 1 105 ? -20.547 -4.141 0.192 1.00 97.06 105 SER A CA 1
ATOM 836 C C . SER A 1 105 ? -20.291 -4.645 -1.232 1.00 97.06 105 SER A C 1
ATOM 838 O O . SER A 1 105 ? -21.162 -5.262 -1.842 1.00 97.06 105 SER A O 1
ATOM 840 N N . LEU A 1 106 ? -19.077 -4.430 -1.746 1.00 96.38 106 LEU A N 1
ATOM 841 C CA . LEU A 1 106 ? -18.621 -4.942 -3.038 1.00 96.38 106 LEU A CA 1
ATOM 842 C C . LEU A 1 106 ? -18.089 -6.382 -2.976 1.00 96.38 106 LEU A C 1
ATOM 844 O O . LEU A 1 106 ? -17.712 -6.933 -4.008 1.00 96.38 106 LEU A O 1
ATOM 848 N N . GLY A 1 107 ? -18.060 -7.000 -1.793 1.00 96.31 107 GLY A N 1
ATOM 849 C CA . GLY A 1 107 ? -17.652 -8.391 -1.610 1.00 96.31 107 GLY A CA 1
ATOM 850 C C . GLY A 1 107 ? -16.140 -8.614 -1.522 1.00 96.31 107 GLY A C 1
ATOM 851 O O . GLY A 1 107 ? -15.703 -9.765 -1.608 1.00 96.31 107 GLY A O 1
ATOM 852 N N . PHE A 1 108 ? -15.339 -7.559 -1.331 1.00 97.88 108 PHE A N 1
ATOM 853 C CA . PHE A 1 108 ? -13.894 -7.695 -1.142 1.00 97.88 108 PHE A CA 1
ATOM 854 C C . PHE A 1 108 ? -13.580 -8.547 0.096 1.00 97.88 108 PHE A C 1
ATOM 856 O O . PHE A 1 108 ? -14.060 -8.280 1.195 1.00 97.88 108 PHE A O 1
ATOM 863 N N . LYS A 1 109 ? -12.737 -9.572 -0.079 1.00 97.88 109 LYS A N 1
ATOM 864 C CA . LYS A 1 109 ? -12.270 -10.443 1.018 1.00 97.88 109 LYS A CA 1
ATOM 865 C C . LYS A 1 109 ? -11.067 -9.887 1.766 1.00 97.88 109 LYS A C 1
ATOM 867 O O . LYS A 1 109 ? -10.773 -10.343 2.864 1.00 97.88 109 LYS A O 1
ATOM 872 N N . LYS A 1 110 ? -10.394 -8.905 1.171 1.00 98.56 110 LYS A N 1
ATOM 873 C CA . LYS A 1 110 ? -9.291 -8.157 1.766 1.00 98.56 110 LYS A CA 1
ATOM 874 C C . LYS A 1 110 ? -9.601 -6.674 1.639 1.00 98.56 110 LYS A C 1
ATOM 876 O O . LYS A 1 110 ? -9.622 -6.138 0.532 1.00 98.56 110 LYS A O 1
ATOM 881 N N . VAL A 1 111 ? -9.886 -6.041 2.767 1.00 98.75 111 VAL A N 1
ATOM 882 C CA . VAL A 1 111 ? -10.264 -4.632 2.865 1.00 98.75 111 VAL A CA 1
ATOM 883 C C . VAL A 1 111 ? -9.045 -3.831 3.293 1.00 98.75 111 VAL A C 1
ATOM 885 O O . VAL A 1 111 ? -8.467 -4.093 4.348 1.00 98.75 111 VAL A O 1
ATOM 888 N N . ILE A 1 112 ? -8.666 -2.836 2.493 1.00 98.81 112 ILE A N 1
ATOM 889 C CA . ILE A 1 112 ? -7.618 -1.883 2.864 1.00 98.81 112 ILE A CA 1
ATOM 890 C C . ILE A 1 112 ? -8.296 -0.722 3.585 1.00 98.81 112 ILE A C 1
ATOM 892 O O . ILE A 1 112 ? -9.097 0.013 3.004 1.00 98.81 112 ILE A O 1
ATOM 896 N N . ILE A 1 113 ? -8.000 -0.563 4.872 1.00 98.56 113 ILE A N 1
ATOM 897 C CA . ILE A 1 113 ? -8.514 0.543 5.676 1.00 98.56 113 ILE A CA 1
ATOM 898 C C . ILE A 1 113 ? -7.717 1.793 5.296 1.00 98.56 113 ILE A C 1
ATOM 900 O O . ILE A 1 113 ? -6.492 1.790 5.462 1.00 98.56 113 ILE A O 1
ATOM 904 N N . PRO A 1 114 ? -8.358 2.850 4.777 1.00 96.12 114 PRO A N 1
ATOM 905 C CA . PRO A 1 114 ? -7.641 4.025 4.308 1.00 96.12 114 PRO A CA 1
ATOM 906 C C . PRO A 1 114 ? -7.020 4.830 5.455 1.00 96.12 114 PRO A C 1
ATOM 908 O O . PRO A 1 114 ? -7.567 4.902 6.554 1.00 96.12 114 PRO A O 1
ATOM 911 N N . HIS A 1 115 ? -5.903 5.492 5.157 1.00 93.25 115 HIS A N 1
ATOM 912 C CA . HIS A 1 115 ? -5.225 6.417 6.061 1.00 93.25 115 HIS A CA 1
ATOM 913 C C . HIS A 1 115 ? -4.590 7.566 5.267 1.00 93.25 115 HIS A C 1
ATOM 915 O O . HIS A 1 115 ? -4.047 7.356 4.181 1.00 93.25 115 HIS A O 1
ATOM 921 N N . TYR A 1 116 ? -4.631 8.772 5.829 1.00 88.44 116 TYR A N 1
ATOM 922 C CA . TYR A 1 116 ? -3.925 9.946 5.318 1.00 88.44 116 TYR A CA 1
ATOM 923 C C . TYR A 1 116 ? -2.427 9.866 5.552 1.00 88.44 116 TYR A C 1
ATOM 925 O O . TYR A 1 116 ? -1.983 9.319 6.558 1.00 88.44 116 TYR A O 1
ATOM 933 N N . TYR A 1 117 ? -1.668 10.468 4.648 1.00 87.75 117 TYR A N 1
ATOM 934 C CA . TYR A 1 117 ? -0.248 10.694 4.838 1.00 87.75 117 TYR A CA 1
ATOM 935 C C . TYR A 1 117 ? -0.033 11.844 5.826 1.00 87.75 117 TYR A C 1
ATOM 937 O O . TYR A 1 117 ? -0.611 12.911 5.644 1.00 87.75 117 TYR A O 1
ATOM 945 N N . GLU A 1 118 ? 0.806 11.628 6.834 1.00 85.06 118 GLU A N 1
ATOM 946 C CA . GLU A 1 118 ? 1.288 12.650 7.770 1.00 85.06 118 GLU A CA 1
ATOM 947 C C . GLU A 1 118 ? 2.804 12.755 7.596 1.00 85.06 118 GLU A C 1
ATOM 949 O O . GLU A 1 118 ? 3.492 11.733 7.588 1.00 85.06 118 GLU A O 1
ATOM 954 N N . ASP A 1 119 ? 3.337 13.964 7.439 1.00 82.50 119 ASP A N 1
ATOM 955 C CA . ASP A 1 119 ? 4.768 14.183 7.198 1.00 82.50 119 ASP A CA 1
ATOM 956 C C . ASP A 1 119 ? 5.597 14.224 8.490 1.00 82.50 119 ASP A C 1
ATOM 958 O O . ASP A 1 119 ? 6.753 13.802 8.493 1.00 82.50 119 ASP A O 1
ATOM 962 N N . ASN A 1 120 ? 5.007 14.697 9.590 1.00 81.50 120 ASN A N 1
ATOM 963 C CA . ASN A 1 120 ? 5.671 14.822 10.889 1.00 81.50 120 ASN A CA 1
ATOM 964 C C . ASN A 1 120 ? 4.762 14.536 12.102 1.00 81.50 120 ASN A C 1
ATOM 966 O O . ASN A 1 120 ? 5.253 14.480 13.231 1.00 81.50 120 ASN A O 1
ATOM 970 N N . TYR A 1 121 ? 3.456 14.329 11.901 1.00 85.81 121 TYR A N 1
ATOM 971 C CA . TYR A 1 121 ? 2.485 14.223 12.991 1.00 85.81 121 TYR A CA 1
ATOM 972 C C . TYR A 1 121 ? 2.121 12.770 13.341 1.00 85.81 121 TYR A C 1
ATOM 974 O O . TYR A 1 121 ? 1.043 12.263 13.028 1.00 85.81 121 TYR A O 1
ATOM 982 N N . ILE A 1 122 ? 3.021 12.093 14.060 1.00 88.56 122 ILE A N 1
ATOM 983 C CA . ILE A 1 122 ? 2.868 10.678 14.459 1.00 88.56 122 ILE A CA 1
ATOM 984 C C . ILE A 1 122 ? 1.610 10.443 15.305 1.00 88.56 122 ILE A C 1
ATOM 986 O O . ILE A 1 122 ? 0.919 9.440 15.131 1.00 88.56 122 ILE A O 1
ATOM 990 N N . ALA A 1 123 ? 1.257 11.382 16.187 1.00 89.56 123 ALA A N 1
ATOM 991 C CA . ALA A 1 123 ? 0.053 11.259 17.006 1.00 89.56 123 ALA A CA 1
ATOM 992 C C . ALA A 1 123 ? -1.235 11.195 16.158 1.00 89.56 123 ALA A C 1
ATOM 994 O O . ALA A 1 123 ? -2.179 10.502 16.541 1.00 89.56 123 ALA A O 1
ATOM 995 N N . GLY A 1 124 ? -1.266 11.849 14.990 1.00 88.00 124 GLY A N 1
ATOM 996 C CA . GLY A 1 124 ? -2.369 11.747 14.028 1.00 88.00 124 GLY A CA 1
ATOM 997 C C . GLY A 1 124 ? -2.472 10.358 13.403 1.00 88.00 124 GLY A C 1
ATOM 998 O O . GLY A 1 124 ? -3.573 9.803 13.307 1.00 88.00 124 GLY A O 1
ATOM 999 N N . ILE A 1 125 ? -1.320 9.756 13.079 1.00 90.94 125 ILE A N 1
ATOM 1000 C CA . ILE A 1 125 ? -1.235 8.368 12.606 1.00 90.94 125 ILE A CA 1
ATOM 1001 C C . ILE A 1 125 ? -1.820 7.419 13.660 1.00 90.94 125 ILE A C 1
ATOM 1003 O O . ILE A 1 125 ? -2.777 6.687 13.405 1.00 90.94 125 ILE A O 1
ATOM 1007 N N . ILE A 1 126 ? -1.311 7.495 14.891 1.00 92.50 126 ILE A N 1
ATOM 1008 C CA . ILE A 1 126 ? -1.748 6.639 16.003 1.00 92.50 126 ILE A CA 1
ATOM 1009 C C . ILE A 1 126 ? -3.246 6.819 16.292 1.00 92.50 126 ILE A C 1
ATOM 1011 O O . ILE A 1 126 ? -3.967 5.838 16.483 1.00 92.50 126 ILE A O 1
ATOM 1015 N N . SER A 1 127 ? -3.737 8.062 16.308 1.00 92.69 127 SER A N 1
ATOM 1016 C CA . SER A 1 127 ? -5.152 8.376 16.549 1.00 92.69 127 SER A CA 1
ATOM 1017 C C . SER A 1 127 ? -6.070 7.695 15.529 1.00 92.69 127 SER A C 1
ATOM 1019 O O . SER A 1 127 ? -7.062 7.063 15.902 1.00 92.69 127 SER A O 1
ATOM 1021 N N . THR A 1 128 ? -5.699 7.749 14.248 1.00 92.88 128 THR A N 1
ATOM 1022 C CA . THR A 1 128 ? -6.458 7.128 13.155 1.00 92.88 128 THR A CA 1
ATOM 1023 C C . THR A 1 128 ? -6.474 5.604 13.281 1.00 92.88 128 THR A C 1
ATOM 1025 O O . THR A 1 128 ? -7.525 4.981 13.129 1.00 92.88 128 THR A O 1
ATOM 1028 N N . ILE A 1 129 ? -5.340 4.993 13.638 1.00 95.06 129 ILE A N 1
ATOM 1029 C CA . ILE A 1 129 ? -5.240 3.544 13.872 1.00 95.06 129 ILE A CA 1
ATOM 1030 C C . ILE A 1 129 ? -6.121 3.115 15.051 1.00 95.06 129 ILE A C 1
ATOM 1032 O O . ILE A 1 129 ? -6.884 2.153 14.937 1.00 95.06 129 ILE A O 1
ATOM 1036 N N . LYS A 1 130 ? -6.076 3.848 16.172 1.00 95.69 130 LYS A N 1
ATOM 1037 C CA . LYS A 1 130 ? -6.923 3.583 17.349 1.00 95.69 130 LYS A CA 1
ATOM 1038 C C . LYS A 1 130 ? -8.406 3.706 17.009 1.00 95.69 130 LYS A C 1
ATOM 1040 O O . LYS A 1 130 ? -9.203 2.868 17.437 1.00 95.69 130 LYS A O 1
ATOM 1045 N N . PHE A 1 131 ? -8.773 4.714 16.220 1.00 96.25 131 PHE A N 1
ATOM 1046 C CA . PHE A 1 131 ? -10.133 4.881 15.725 1.00 96.25 131 PHE A CA 1
ATOM 1047 C C . PHE A 1 131 ? -10.575 3.694 14.855 1.00 96.25 131 PHE A C 1
ATOM 1049 O O . PHE A 1 131 ? -11.593 3.071 15.161 1.00 96.25 131 PHE A O 1
ATOM 1056 N N . ALA A 1 132 ? -9.795 3.334 13.832 1.00 97.31 132 ALA A N 1
ATOM 1057 C CA . ALA A 1 132 ? -10.105 2.219 12.941 1.00 97.31 132 ALA A CA 1
ATOM 1058 C C . ALA A 1 132 ? -10.240 0.894 13.709 1.00 97.31 132 ALA A C 1
ATOM 1060 O O . ALA A 1 132 ? -11.202 0.152 13.511 1.00 97.31 132 ALA A O 1
ATOM 1061 N N . ASN A 1 133 ? -9.330 0.630 14.653 1.00 97.75 133 ASN A N 1
ATOM 1062 C CA . ASN A 1 133 ? -9.400 -0.546 15.514 1.00 97.75 133 ASN A CA 1
ATOM 1063 C C . ASN A 1 133 ? -10.688 -0.561 16.354 1.00 97.75 133 ASN A C 1
ATOM 1065 O O . ASN A 1 133 ? -11.369 -1.581 16.438 1.00 97.75 133 ASN A O 1
ATOM 1069 N N . LYS A 1 134 ? -11.066 0.580 16.948 1.00 97.56 134 LYS A N 1
ATOM 1070 C CA . LYS A 1 134 ? -12.318 0.709 17.708 1.00 97.56 134 LYS A CA 1
ATOM 1071 C C . LYS A 1 134 ? -13.545 0.453 16.833 1.00 97.56 134 LYS A C 1
ATOM 1073 O O . LYS A 1 134 ? -14.447 -0.248 17.279 1.00 97.56 134 LYS A O 1
ATOM 1078 N N . TYR A 1 135 ? -13.581 0.996 15.618 1.00 98.12 135 TYR A N 1
ATOM 1079 C CA . TYR A 1 135 ? -14.685 0.764 14.687 1.00 98.12 135 TYR A CA 1
ATOM 1080 C C . TYR A 1 135 ? -14.809 -0.721 14.327 1.00 98.12 135 TYR A C 1
ATOM 1082 O O . TYR A 1 135 ? -15.903 -1.286 14.392 1.00 98.12 135 TYR A O 1
ATOM 1090 N N . LEU A 1 136 ? -13.689 -1.386 14.028 1.00 98.12 136 LEU A N 1
ATOM 1091 C CA . LEU A 1 136 ? -13.697 -2.808 13.696 1.00 98.12 136 LEU A CA 1
ATOM 1092 C C . LEU A 1 136 ? -14.126 -3.693 14.869 1.00 98.12 136 LEU A C 1
ATOM 1094 O O . LEU A 1 136 ? -14.726 -4.734 14.622 1.00 98.12 136 LEU A O 1
ATOM 1098 N N . LYS A 1 137 ? -13.884 -3.307 16.132 1.00 97.50 137 LYS A N 1
ATOM 1099 C CA . LYS A 1 137 ? -14.318 -4.118 17.292 1.00 97.50 137 LYS A CA 1
ATOM 1100 C C . LYS A 1 137 ? -15.825 -4.374 17.298 1.00 97.50 137 LYS A C 1
ATOM 1102 O O . LYS A 1 137 ? -16.255 -5.385 17.841 1.00 97.50 137 LYS A O 1
ATOM 1107 N N . SER A 1 138 ? -16.599 -3.488 16.675 1.00 97.12 138 SER A N 1
ATOM 1108 C CA . SER A 1 138 ? -18.052 -3.616 16.556 1.00 97.12 138 SER A CA 1
ATOM 1109 C C . SER A 1 138 ? -18.528 -4.057 15.168 1.00 97.12 138 SER A C 1
ATOM 1111 O O . SER A 1 138 ? -19.664 -4.499 15.050 1.00 97.12 138 SER A O 1
ATOM 1113 N N . ASN A 1 139 ? -17.702 -3.914 14.125 1.00 97.81 139 ASN A N 1
ATOM 1114 C CA . ASN A 1 139 ? -18.141 -4.030 12.725 1.00 97.81 139 ASN A CA 1
ATOM 1115 C C . ASN A 1 139 ? -17.312 -5.003 11.868 1.00 97.81 139 ASN A C 1
ATOM 1117 O O . ASN A 1 139 ? -17.590 -5.152 10.677 1.00 97.81 139 ASN A O 1
ATOM 1121 N N . LYS A 1 140 ? -16.282 -5.652 12.430 1.00 97.12 140 LYS A N 1
ATOM 1122 C CA . LYS A 1 140 ? -15.497 -6.671 11.721 1.00 97.12 140 LYS A CA 1
ATOM 1123 C C . LYS A 1 140 ? -16.416 -7.821 11.298 1.00 97.12 140 LYS A C 1
ATOM 1125 O O . LYS A 1 140 ? -17.192 -8.322 12.106 1.00 97.12 140 LYS A O 1
ATOM 1130 N N . GLN A 1 141 ? -16.322 -8.228 10.034 1.00 97.44 141 GLN A N 1
ATOM 1131 C CA . GLN A 1 141 ? -17.088 -9.347 9.487 1.00 97.44 141 GLN A CA 1
ATOM 1132 C C . GLN A 1 141 ? -16.221 -10.597 9.354 1.00 97.44 141 GLN A C 1
ATOM 1134 O O . GLN A 1 141 ? -15.063 -10.526 8.935 1.00 97.44 141 GLN A O 1
ATOM 1139 N N . ASP A 1 142 ? -16.810 -11.748 9.668 1.00 96.12 142 ASP A N 1
ATOM 1140 C CA . ASP A 1 142 ? -16.140 -13.037 9.540 1.00 96.12 142 ASP A CA 1
ATOM 1141 C C . ASP A 1 142 ? -15.794 -13.351 8.077 1.00 96.12 142 ASP A C 1
ATOM 1143 O O . ASP A 1 142 ? -16.566 -13.102 7.148 1.00 96.12 142 ASP A O 1
ATOM 1147 N N . GLY A 1 143 ? -14.608 -13.925 7.866 1.00 96.00 143 GLY A N 1
ATOM 1148 C CA . GLY A 1 143 ? -14.116 -14.278 6.532 1.00 96.00 143 GLY A CA 1
ATOM 1149 C C . GLY A 1 143 ? -13.649 -13.091 5.680 1.00 96.00 143 GLY A C 1
ATOM 1150 O O . GLY A 1 143 ? -13.398 -13.281 4.487 1.00 96.00 143 GLY A O 1
ATOM 1151 N N . ILE A 1 144 ? -13.529 -11.895 6.267 1.00 98.19 144 ILE A N 1
ATOM 1152 C CA . ILE A 1 144 ? -12.895 -10.722 5.655 1.00 98.19 144 ILE A CA 1
ATOM 1153 C C . ILE A 1 144 ? -11.626 -10.377 6.435 1.00 98.19 144 ILE A C 1
ATOM 1155 O O . ILE A 1 144 ? -11.638 -10.271 7.660 1.00 98.19 144 ILE A O 1
ATOM 1159 N N . GLU A 1 145 ? -10.532 -10.188 5.705 1.00 98.56 145 GLU A N 1
ATOM 1160 C CA . GLU A 1 145 ? -9.269 -9.695 6.242 1.00 98.56 145 GLU A CA 1
ATOM 1161 C C . GLU A 1 145 ? -9.202 -8.170 6.108 1.00 98.56 145 GLU A C 1
ATOM 1163 O O . GLU A 1 145 ? -9.522 -7.614 5.057 1.00 98.56 145 GLU A O 1
ATOM 1168 N N . TYR A 1 146 ? -8.748 -7.492 7.154 1.00 98.81 146 TYR A N 1
ATOM 1169 C CA . TYR A 1 146 ? -8.645 -6.041 7.226 1.00 98.81 146 TYR A CA 1
ATOM 1170 C C . TYR A 1 146 ? -7.181 -5.630 7.372 1.00 98.81 146 TYR A C 1
ATOM 1172 O O . TYR A 1 146 ? -6.485 -6.097 8.274 1.00 98.81 146 TYR A O 1
ATOM 1180 N N . PHE A 1 147 ? -6.727 -4.731 6.502 1.00 98.81 147 PHE A N 1
ATOM 1181 C CA . PHE A 1 147 ? -5.349 -4.250 6.463 1.00 98.81 147 PHE A CA 1
ATOM 1182 C C . PHE A 1 147 ? -5.309 -2.751 6.727 1.00 98.81 147 PHE A C 1
ATOM 1184 O O . PHE A 1 147 ? -5.804 -1.966 5.918 1.00 98.81 147 PHE A O 1
ATOM 1191 N N . MET A 1 148 ? -4.715 -2.340 7.846 1.00 98.44 148 MET A N 1
ATOM 1192 C CA . MET A 1 148 ? -4.578 -0.924 8.171 1.00 98.44 148 MET A CA 1
ATOM 1193 C C . MET A 1 148 ? -3.520 -0.273 7.281 1.00 98.44 148 MET A C 1
ATOM 1195 O O . MET A 1 148 ? -2.372 -0.720 7.257 1.00 98.44 148 MET A O 1
ATOM 1199 N N . THR A 1 149 ? -3.882 0.781 6.547 1.00 98.31 149 THR A N 1
ATOM 1200 C CA . THR A 1 149 ? -2.890 1.529 5.765 1.00 98.31 149 THR A CA 1
ATOM 1201 C C . THR A 1 149 ? -1.927 2.244 6.703 1.00 98.31 149 THR A C 1
ATOM 1203 O O . THR A 1 149 ? -2.353 2.983 7.588 1.00 98.31 149 THR A O 1
ATOM 1206 N N . LEU A 1 150 ? -0.630 2.046 6.478 1.00 97.06 150 LEU A N 1
ATOM 1207 C CA . LEU A 1 150 ? 0.448 2.721 7.188 1.00 97.06 150 LEU A CA 1
ATOM 1208 C C . LEU A 1 150 ? 1.276 3.532 6.182 1.00 97.06 150 LEU A C 1
ATOM 1210 O O . LEU A 1 150 ? 2.199 2.983 5.573 1.00 97.06 150 LEU A O 1
ATOM 1214 N N . PRO A 1 151 ? 0.930 4.810 5.958 1.00 94.50 151 PRO A N 1
ATOM 1215 C CA . PRO A 1 151 ? 1.690 5.684 5.087 1.00 94.50 151 PRO A CA 1
ATOM 1216 C C . PRO A 1 151 ? 2.872 6.283 5.848 1.00 94.50 151 PRO A C 1
ATOM 1218 O O . PRO A 1 151 ? 2.702 7.083 6.764 1.00 94.50 151 PRO A O 1
ATOM 1221 N N . LEU A 1 152 ? 4.079 5.885 5.462 1.00 95.19 152 LEU A N 1
ATOM 1222 C CA . LEU A 1 152 ? 5.321 6.313 6.088 1.00 95.19 152 LEU A CA 1
ATOM 1223 C C . LEU A 1 152 ? 5.972 7.415 5.257 1.00 95.19 152 LEU A C 1
ATOM 1225 O O . LEU A 1 152 ? 6.436 7.193 4.132 1.00 95.19 152 LEU A O 1
ATOM 1229 N N . ALA A 1 153 ? 6.002 8.611 5.838 1.00 94.12 153 ALA A N 1
ATOM 1230 C CA . ALA A 1 153 ? 6.749 9.731 5.300 1.00 94.12 153 ALA A CA 1
ATOM 1231 C C . ALA A 1 153 ? 8.253 9.485 5.365 1.00 94.12 153 ALA A C 1
ATOM 1233 O O . ALA A 1 153 ? 8.755 8.851 6.296 1.00 94.12 153 ALA A O 1
ATOM 1234 N N . TYR A 1 154 ? 8.972 10.049 4.395 1.00 93.06 154 TYR A N 1
ATOM 1235 C CA . TYR A 1 154 ? 10.420 9.899 4.287 1.00 93.06 154 TYR A CA 1
ATOM 1236 C C . TYR A 1 154 ? 11.163 10.332 5.563 1.00 93.06 154 TYR A C 1
ATOM 1238 O O . TYR A 1 154 ? 12.069 9.641 6.025 1.00 93.06 154 TYR A O 1
ATOM 1246 N N . ASP A 1 155 ? 10.757 11.448 6.171 1.00 91.88 155 ASP A N 1
ATOM 1247 C CA . ASP A 1 155 ? 11.420 11.975 7.368 1.00 91.88 155 ASP A CA 1
ATOM 1248 C C . ASP A 1 155 ? 11.041 11.192 8.638 1.00 91.88 155 ASP A C 1
ATOM 1250 O O . ASP A 1 155 ? 11.878 11.013 9.526 1.00 91.88 155 ASP A O 1
ATOM 1254 N N . ILE A 1 156 ? 9.821 10.636 8.696 1.00 93.19 156 ILE A N 1
ATOM 1255 C CA . ILE A 1 156 ? 9.383 9.751 9.785 1.00 93.19 156 ILE A CA 1
ATOM 1256 C C . ILE A 1 156 ? 10.200 8.458 9.772 1.00 93.19 156 ILE A C 1
ATOM 1258 O O . ILE A 1 156 ? 10.806 8.124 10.786 1.00 93.19 156 ILE A O 1
ATOM 1262 N N . ILE A 1 157 ? 10.267 7.753 8.635 1.00 95.69 157 ILE A N 1
ATOM 1263 C CA . ILE A 1 157 ? 10.928 6.439 8.568 1.00 95.69 157 ILE A CA 1
ATOM 1264 C C . ILE A 1 157 ? 12.441 6.526 8.796 1.00 95.69 157 ILE A C 1
ATOM 1266 O O . ILE A 1 157 ? 13.045 5.579 9.287 1.00 95.69 157 ILE A O 1
ATOM 1270 N N . ARG A 1 158 ? 13.085 7.653 8.472 1.00 95.62 158 ARG A N 1
ATOM 1271 C CA . ARG A 1 158 ? 14.529 7.842 8.691 1.00 95.62 158 ARG A CA 1
ATOM 1272 C C . ARG A 1 158 ? 14.905 8.120 10.145 1.00 95.62 158 ARG A C 1
ATOM 1274 O O . ARG A 1 158 ? 16.075 7.946 10.498 1.00 95.62 158 ARG A O 1
ATOM 1281 N N . ASN A 1 159 ? 13.960 8.575 10.962 1.00 95.75 159 ASN A N 1
ATOM 1282 C CA . ASN A 1 159 ? 14.182 8.845 12.375 1.00 95.75 159 ASN A CA 1
ATOM 1283 C C . ASN A 1 159 ? 13.880 7.580 13.190 1.00 95.75 159 ASN A C 1
ATOM 1285 O O . ASN A 1 159 ? 12.766 7.069 13.170 1.00 95.75 159 ASN A O 1
ATOM 1289 N N . GLN A 1 160 ? 14.886 7.068 13.899 1.00 95.81 160 GLN A N 1
ATOM 1290 C CA . GLN A 1 160 ? 14.741 5.841 14.673 1.00 95.81 160 GLN A CA 1
ATOM 1291 C C . GLN A 1 160 ? 13.750 5.993 15.833 1.00 95.81 160 GLN A C 1
ATOM 1293 O O . GLN A 1 160 ? 12.939 5.094 16.019 1.00 95.81 160 GLN A O 1
ATOM 1298 N N . ASP A 1 161 ? 13.760 7.115 16.553 1.00 95.38 161 ASP A N 1
ATOM 1299 C CA . ASP A 1 161 ? 12.870 7.340 17.700 1.00 95.38 161 ASP A CA 1
ATOM 1300 C C . ASP A 1 161 ? 11.404 7.333 17.249 1.00 95.38 161 ASP A C 1
ATOM 1302 O O . ASP A 1 161 ? 10.577 6.612 17.801 1.00 95.38 161 ASP A O 1
ATOM 1306 N N . ASN A 1 162 ? 11.118 8.015 16.136 1.00 95.19 162 ASN A N 1
ATOM 1307 C CA . ASN A 1 162 ? 9.800 7.997 15.499 1.00 95.19 162 ASN A CA 1
ATOM 1308 C C . ASN A 1 162 ? 9.344 6.572 15.136 1.00 95.19 162 ASN A C 1
ATOM 1310 O O . ASN A 1 162 ? 8.161 6.249 15.233 1.00 95.19 162 ASN A O 1
ATOM 1314 N N . VAL A 1 163 ? 10.272 5.724 14.684 1.00 96.56 163 VAL A N 1
ATOM 1315 C CA . VAL A 1 163 ? 9.989 4.330 14.321 1.00 96.56 163 VAL A CA 1
ATOM 1316 C C . VAL A 1 163 ? 9.7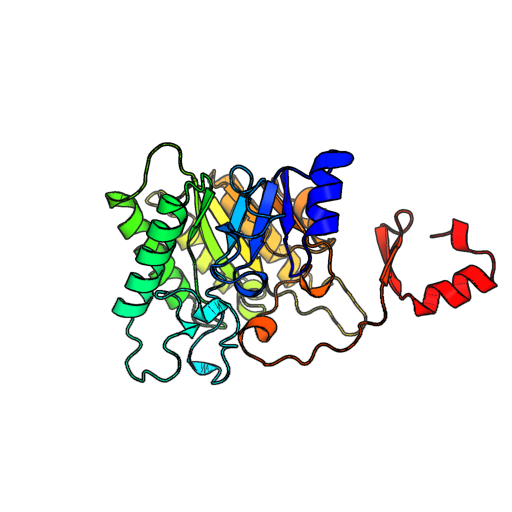30 3.474 15.560 1.00 96.56 163 VAL A C 1
ATOM 1318 O O . VAL A 1 163 ? 8.826 2.642 15.513 1.00 96.56 163 VAL A O 1
ATOM 1321 N N . GLU A 1 164 ? 10.471 3.664 16.658 1.00 96.19 164 GLU A N 1
ATOM 1322 C CA . GLU A 1 164 ? 10.191 2.963 17.922 1.00 96.19 164 GLU A CA 1
ATOM 1323 C C . GLU A 1 164 ? 8.820 3.355 18.484 1.00 96.19 164 GLU A C 1
ATOM 1325 O O . GLU A 1 164 ? 8.027 2.473 18.816 1.00 96.19 164 GLU A O 1
ATOM 1330 N N . ASP A 1 165 ? 8.522 4.658 18.534 1.00 94.00 165 ASP A N 1
ATOM 1331 C CA . ASP A 1 165 ? 7.252 5.190 19.040 1.00 94.00 165 ASP A CA 1
ATOM 1332 C C . ASP A 1 165 ? 6.068 4.646 18.240 1.00 94.00 165 ASP A C 1
ATOM 1334 O O . ASP A 1 165 ? 5.057 4.213 18.797 1.00 94.00 165 ASP A O 1
ATOM 1338 N N . LEU A 1 166 ? 6.210 4.617 16.913 1.00 95.62 166 LEU A N 1
ATOM 1339 C CA . LEU A 1 166 ? 5.204 4.047 16.036 1.00 95.62 166 LEU A CA 1
ATOM 1340 C C . LEU A 1 166 ? 5.044 2.546 16.303 1.00 95.62 166 LEU A C 1
ATOM 1342 O O . LEU A 1 166 ? 3.932 2.082 16.529 1.00 95.62 166 LEU A O 1
ATOM 1346 N N . LEU A 1 167 ? 6.137 1.778 16.326 1.00 96.75 167 LEU A N 1
ATOM 1347 C CA . LEU A 1 167 ? 6.089 0.329 16.541 1.00 96.75 167 LEU A CA 1
ATOM 1348 C C . LEU A 1 167 ? 5.480 -0.070 17.883 1.00 96.75 167 LEU A C 1
ATOM 1350 O O . LEU A 1 167 ? 4.788 -1.086 17.936 1.00 96.75 167 LEU A O 1
ATOM 1354 N N . LEU A 1 168 ? 5.690 0.712 18.940 1.00 95.38 168 LEU A N 1
ATOM 1355 C CA . LEU A 1 168 ? 5.045 0.480 20.231 1.00 95.38 168 LEU A CA 1
ATOM 1356 C C . LEU A 1 168 ? 3.515 0.451 20.093 1.00 95.38 168 LEU A C 1
ATOM 1358 O O . LEU A 1 168 ? 2.854 -0.434 20.627 1.00 95.38 168 LEU A O 1
ATOM 1362 N N . GLU A 1 169 ? 2.962 1.383 19.324 1.00 95.31 169 GLU A N 1
ATOM 1363 C CA . GLU A 1 169 ? 1.519 1.518 19.114 1.00 95.31 169 GLU A CA 1
ATOM 1364 C C . GLU A 1 169 ? 0.989 0.535 18.060 1.00 95.31 169 GLU A C 1
ATOM 1366 O O . GLU A 1 169 ? -0.120 0.017 18.189 1.00 95.31 169 GLU A O 1
ATOM 1371 N N . LEU A 1 170 ? 1.782 0.224 17.028 1.00 95.62 170 LEU A N 1
ATOM 1372 C CA . LEU A 1 170 ? 1.410 -0.744 15.988 1.00 95.62 170 LEU A CA 1
ATOM 1373 C C . LEU A 1 170 ? 1.416 -2.201 16.472 1.00 95.62 170 LEU A C 1
ATOM 1375 O O . LEU A 1 170 ? 0.955 -3.091 15.763 1.00 95.62 170 LEU A O 1
ATOM 1379 N N . THR A 1 171 ? 1.975 -2.470 17.648 1.00 94.75 171 THR A N 1
ATOM 1380 C CA . THR A 1 171 ? 2.096 -3.827 18.197 1.00 94.75 171 THR A CA 1
ATOM 1381 C C . THR A 1 171 ? 1.208 -4.057 19.419 1.00 94.75 171 THR A C 1
ATOM 1383 O O . THR A 1 171 ? 1.343 -5.069 20.106 1.00 94.75 171 THR A O 1
ATOM 1386 N N . ASP A 1 172 ? 0.262 -3.148 19.673 1.00 93.62 172 ASP A N 1
ATOM 1387 C CA . ASP A 1 172 ? -0.712 -3.269 20.756 1.00 93.62 172 ASP A CA 1
ATOM 1388 C C . ASP A 1 172 ? -1.583 -4.530 20.582 1.00 93.62 172 ASP A C 1
ATOM 1390 O O . ASP A 1 172 ? -2.256 -4.719 19.568 1.00 93.62 172 ASP A O 1
ATOM 1394 N N . MET A 1 173 ? -1.613 -5.391 21.605 1.00 91.50 173 MET A N 1
ATOM 1395 C CA . MET A 1 173 ? -2.359 -6.661 21.593 1.00 91.50 173 MET A CA 1
ATOM 1396 C C . MET A 1 173 ? -3.883 -6.492 21.461 1.00 91.50 173 MET A C 1
ATOM 1398 O O . MET A 1 173 ? -4.597 -7.459 21.208 1.00 91.50 173 MET A O 1
ATOM 1402 N N . SER A 1 174 ? -4.410 -5.285 21.667 1.00 94.56 174 SER A N 1
ATOM 1403 C CA . SER A 1 174 ? -5.827 -4.963 21.496 1.00 94.56 174 SER A CA 1
ATOM 1404 C C . SER A 1 174 ? -6.221 -4.694 20.041 1.00 94.56 174 SER A C 1
ATOM 1406 O O . SER A 1 174 ? -7.403 -4.427 19.775 1.00 94.56 174 SER A O 1
ATOM 1408 N N . ILE A 1 175 ? -5.256 -4.709 19.118 1.00 97.25 175 ILE A N 1
ATOM 1409 C CA . ILE A 1 175 ? -5.472 -4.611 17.677 1.00 97.25 175 ILE A CA 1
ATOM 1410 C C . ILE A 1 175 ? -6.155 -5.878 17.162 1.00 97.25 175 ILE A C 1
ATOM 1412 O O . ILE A 1 175 ? -5.744 -6.992 17.471 1.00 97.25 175 ILE A O 1
ATOM 1416 N N . ILE A 1 176 ? -7.201 -5.697 16.352 1.00 97.38 176 ILE A N 1
ATOM 1417 C CA . ILE A 1 176 ? -7.998 -6.805 15.804 1.00 97.38 176 ILE A CA 1
ATOM 1418 C C . ILE A 1 176 ? -8.043 -6.860 14.270 1.00 97.38 176 ILE A C 1
ATOM 1420 O O . ILE A 1 176 ? -8.695 -7.744 13.704 1.00 97.38 176 ILE A O 1
ATOM 1424 N N . PHE A 1 177 ? -7.411 -5.910 13.576 1.00 97.50 177 PHE A N 1
ATOM 1425 C CA . PHE A 1 177 ? -7.192 -6.034 12.134 1.00 97.50 177 PHE A CA 1
ATOM 1426 C C . PHE A 1 177 ? -6.061 -7.036 11.857 1.00 97.50 177 PHE A C 1
ATOM 1428 O O . PHE A 1 177 ? -5.217 -7.296 12.709 1.00 97.50 177 PHE A O 1
ATOM 1435 N N . ASP A 1 178 ? -6.076 -7.636 10.672 1.00 98.44 178 ASP A N 1
ATOM 1436 C CA . ASP A 1 178 ? -5.283 -8.827 10.344 1.00 98.44 178 ASP A CA 1
ATOM 1437 C C . ASP A 1 178 ? -3.861 -8.480 9.884 1.00 98.44 178 ASP A C 1
ATOM 1439 O O . ASP A 1 178 ? -2.964 -9.329 9.876 1.00 98.44 178 ASP A O 1
ATOM 1443 N N . GLY A 1 179 ? -3.641 -7.228 9.487 1.00 98.38 179 GLY A N 1
ATOM 1444 C CA . GLY A 1 179 ? -2.351 -6.799 8.992 1.00 98.38 179 GLY A CA 1
ATOM 1445 C C . GLY A 1 179 ? -2.249 -5.324 8.647 1.00 98.38 179 GLY A C 1
ATOM 1446 O O . GLY A 1 179 ? -3.144 -4.526 8.925 1.00 98.38 179 GLY A O 1
ATOM 1447 N N . TYR A 1 180 ? -1.146 -4.988 7.985 1.00 98.69 180 TYR A N 1
ATOM 1448 C CA . TYR A 1 180 ? -0.831 -3.635 7.545 1.00 98.69 180 TYR A CA 1
ATOM 1449 C C . TYR A 1 180 ? -0.595 -3.566 6.039 1.00 98.69 180 TYR A C 1
ATOM 1451 O O . TYR A 1 180 ? 0.133 -4.385 5.474 1.00 98.69 180 TYR A O 1
ATOM 1459 N N . PHE A 1 181 ? -1.174 -2.544 5.410 1.00 98.62 181 PHE A N 1
ATOM 1460 C CA . PHE A 1 181 ? -0.845 -2.104 4.058 1.00 98.62 181 PHE A CA 1
ATOM 1461 C C . PHE A 1 181 ? 0.173 -0.963 4.150 1.00 98.62 181 PHE A C 1
ATOM 1463 O O . PHE A 1 181 ? -0.181 0.199 4.341 1.00 98.62 181 PHE A O 1
ATOM 1470 N N . VAL A 1 182 ? 1.457 -1.309 4.095 1.00 97.88 182 VAL A N 1
ATOM 1471 C CA . VAL A 1 182 ? 2.566 -0.380 4.334 1.00 97.88 182 VAL A CA 1
ATOM 1472 C C . VAL A 1 182 ? 2.965 0.281 3.025 1.00 97.88 182 VAL A C 1
ATOM 1474 O O . VAL A 1 182 ? 3.389 -0.400 2.095 1.00 97.88 182 VAL A O 1
ATOM 1477 N N . VAL A 1 183 ? 2.890 1.608 2.965 1.00 96.19 183 VAL A N 1
ATOM 1478 C CA . VAL A 1 183 ? 3.444 2.399 1.858 1.00 96.19 183 VAL A CA 1
ATOM 1479 C C . VAL A 1 183 ? 4.496 3.341 2.411 1.00 96.19 183 VAL A C 1
ATOM 1481 O O . VAL A 1 183 ? 4.308 3.919 3.476 1.00 96.19 183 VAL A O 1
ATOM 1484 N N . CYS A 1 184 ? 5.618 3.491 1.717 1.00 94.31 184 CYS A N 1
ATOM 1485 C CA . CYS A 1 184 ? 6.736 4.292 2.205 1.00 94.31 184 CYS A CA 1
ATOM 1486 C C . CYS A 1 184 ? 7.278 5.171 1.089 1.00 94.31 184 CYS A C 1
ATOM 1488 O O . CYS A 1 184 ? 7.587 4.679 0.003 1.00 94.31 184 CYS A O 1
ATOM 1490 N N . GLU A 1 185 ? 7.421 6.465 1.357 1.00 91.81 185 GLU A N 1
ATOM 1491 C CA . GLU A 1 185 ? 8.084 7.366 0.421 1.00 91.81 185 GLU A CA 1
ATOM 1492 C C . GLU A 1 185 ? 9.595 7.101 0.442 1.00 91.81 185 GLU A C 1
ATOM 1494 O O . GLU A 1 185 ? 10.201 7.123 1.509 1.00 91.81 185 GLU A O 1
ATOM 1499 N N . ASN A 1 186 ? 10.213 6.842 -0.716 1.00 82.94 186 ASN A N 1
ATOM 1500 C CA . ASN A 1 186 ? 11.605 6.373 -0.795 1.00 82.94 186 ASN A CA 1
ATOM 1501 C C . ASN A 1 186 ? 12.614 7.370 -1.404 1.00 82.94 186 ASN A C 1
ATOM 1503 O O . ASN A 1 186 ? 13.802 7.046 -1.443 1.00 82.94 186 ASN A O 1
ATOM 1507 N N . LYS A 1 187 ?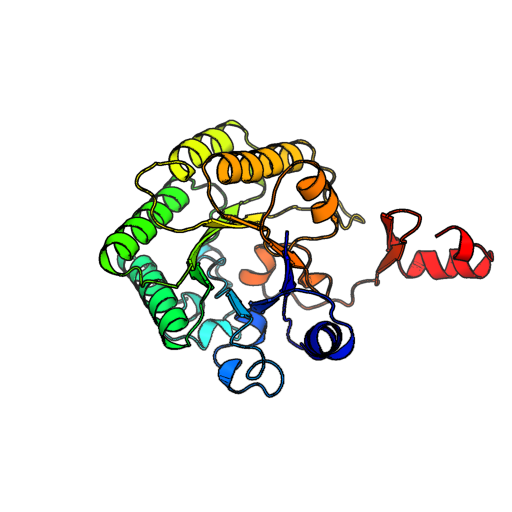 12.161 8.564 -1.837 1.00 84.56 187 LYS A N 1
ATOM 1508 C CA . LYS A 1 187 ? 12.940 9.691 -2.419 1.00 84.56 187 LYS A CA 1
ATOM 1509 C C . LYS A 1 187 ? 14.312 9.275 -3.003 1.00 84.56 187 LYS A C 1
ATOM 1511 O O . LYS A 1 187 ? 15.342 9.662 -2.449 1.00 84.56 187 LYS A O 1
ATOM 1516 N N . PRO A 1 188 ? 14.355 8.474 -4.086 1.00 83.75 188 PRO A N 1
ATOM 1517 C CA . PRO A 1 188 ? 15.621 8.060 -4.679 1.00 83.75 188 PRO A CA 1
ATOM 1518 C C . PRO A 1 188 ? 16.395 9.273 -5.208 1.00 83.75 188 PRO A C 1
ATOM 1520 O O . PRO A 1 188 ? 15.807 10.245 -5.692 1.00 83.75 188 PRO A O 1
ATOM 1523 N N . GLU A 1 189 ? 17.722 9.207 -5.129 1.00 80.00 189 GLU A N 1
ATOM 1524 C CA . GLU A 1 189 ? 18.607 10.234 -5.680 1.00 80.00 189 GLU A CA 1
ATOM 1525 C C . GLU A 1 189 ? 18.424 10.388 -7.200 1.00 80.00 189 GLU A C 1
ATOM 1527 O O . GLU A 1 189 ? 17.998 9.466 -7.905 1.00 80.00 189 GLU A O 1
ATOM 1532 N N . GLN A 1 190 ? 18.780 11.560 -7.733 1.00 74.94 190 GLN A N 1
ATOM 1533 C CA . GLN A 1 190 ? 18.641 11.847 -9.158 1.00 74.94 190 GLN A CA 1
ATOM 1534 C C . GLN A 1 190 ? 19.379 10.804 -10.013 1.00 74.94 190 GLN A C 1
ATOM 1536 O O . GLN A 1 190 ? 20.574 10.578 -9.860 1.00 74.94 190 GLN A O 1
ATOM 1541 N N . GLY A 1 191 ? 18.656 10.199 -10.959 1.00 71.00 191 GLY A N 1
ATOM 1542 C CA . GLY A 1 191 ? 19.191 9.172 -11.855 1.00 71.00 191 GLY A CA 1
ATOM 1543 C C . GLY A 1 191 ? 19.053 7.739 -11.335 1.00 71.00 191 GLY A C 1
ATOM 1544 O O . GLY A 1 191 ? 19.198 6.813 -12.134 1.00 71.00 191 GLY A O 1
ATOM 1545 N N . HIS A 1 192 ? 18.687 7.550 -10.065 1.00 77.06 192 HIS A N 1
ATOM 1546 C CA . HIS A 1 192 ? 18.413 6.245 -9.473 1.00 77.06 192 HIS A CA 1
ATOM 1547 C C . HIS A 1 192 ? 16.910 5.936 -9.453 1.00 77.06 192 HIS A C 1
ATOM 1549 O O . HIS A 1 192 ? 16.062 6.824 -9.357 1.00 77.06 192 HIS A O 1
ATOM 1555 N N . LYS A 1 193 ? 16.568 4.648 -9.571 1.00 79.25 193 LYS A N 1
ATOM 1556 C CA . LYS A 1 193 ? 15.177 4.160 -9.480 1.00 79.25 193 LYS A CA 1
ATOM 1557 C C . LYS A 1 193 ? 14.831 3.572 -8.120 1.00 79.25 193 LYS A C 1
ATOM 1559 O O . LYS A 1 193 ? 13.654 3.502 -7.783 1.00 79.25 193 LYS A O 1
ATOM 1564 N N . ILE A 1 194 ? 15.857 3.178 -7.376 1.00 83.81 194 ILE A N 1
ATOM 1565 C CA . ILE A 1 194 ? 15.793 2.565 -6.056 1.00 83.81 194 ILE A CA 1
ATOM 1566 C C . ILE A 1 194 ? 16.567 3.467 -5.095 1.00 83.81 194 ILE A C 1
ATOM 1568 O O . ILE A 1 194 ? 17.578 4.055 -5.482 1.00 83.81 194 ILE A O 1
ATOM 1572 N N . SER A 1 195 ? 16.083 3.589 -3.862 1.00 85.69 195 SER A N 1
ATOM 1573 C CA . SER A 1 195 ? 16.774 4.341 -2.816 1.00 85.69 195 SER A CA 1
ATOM 1574 C C . SER A 1 195 ? 18.032 3.608 -2.346 1.00 85.69 195 SER A C 1
ATOM 1576 O O . SER A 1 195 ? 18.020 2.392 -2.178 1.00 85.69 195 SER A O 1
ATOM 1578 N N . ASN A 1 196 ? 19.107 4.351 -2.100 1.00 87.19 196 ASN A N 1
ATOM 1579 C CA . ASN A 1 196 ? 20.332 3.884 -1.442 1.00 87.19 196 ASN A CA 1
ATOM 1580 C C . ASN A 1 196 ? 20.413 4.359 0.024 1.00 87.19 196 ASN A C 1
ATOM 1582 O O . ASN A 1 196 ? 21.447 4.197 0.674 1.00 87.19 196 ASN A O 1
ATOM 1586 N N . ASP A 1 197 ? 19.335 4.943 0.560 1.00 91.81 197 ASP A N 1
ATOM 1587 C CA . ASP A 1 197 ? 19.296 5.449 1.928 1.00 91.81 197 ASP A CA 1
ATOM 1588 C C . ASP A 1 197 ? 19.223 4.302 2.943 1.00 91.81 197 ASP A C 1
ATOM 1590 O O . ASP A 1 197 ? 18.166 3.730 3.220 1.00 91.81 197 ASP A O 1
ATOM 1594 N N . ILE A 1 198 ? 20.373 3.992 3.540 1.00 91.81 198 ILE A N 1
ATOM 1595 C CA . ILE A 1 198 ? 20.524 2.908 4.515 1.00 91.81 198 ILE A CA 1
ATOM 1596 C C . ILE A 1 198 ? 19.607 3.098 5.730 1.00 91.81 198 ILE A C 1
ATOM 1598 O O . ILE A 1 198 ? 19.109 2.103 6.258 1.00 91.81 198 ILE A O 1
ATOM 1602 N N . LYS A 1 199 ? 19.359 4.338 6.184 1.00 94.81 199 LYS A N 1
ATOM 1603 C CA . LYS A 1 199 ? 18.489 4.577 7.348 1.00 94.81 199 LYS A CA 1
ATOM 1604 C C . LYS A 1 199 ? 17.055 4.189 7.021 1.00 94.81 199 LYS A C 1
ATOM 1606 O O . LYS A 1 199 ? 16.440 3.450 7.784 1.00 94.81 199 LYS A O 1
ATOM 1611 N N . LEU A 1 200 ? 16.562 4.633 5.866 1.00 94.44 200 LEU A N 1
ATOM 1612 C CA . LEU A 1 200 ? 15.232 4.274 5.383 1.00 94.44 200 LEU A CA 1
ATOM 1613 C C . LEU A 1 200 ? 15.095 2.759 5.223 1.00 94.44 200 LEU A C 1
ATOM 1615 O O . LEU A 1 200 ? 14.155 2.178 5.755 1.00 94.44 200 LEU A O 1
ATOM 1619 N N . ILE A 1 201 ? 16.042 2.119 4.532 1.00 93.19 201 ILE A N 1
ATOM 1620 C CA . ILE A 1 201 ? 16.001 0.675 4.265 1.00 93.19 201 ILE A CA 1
ATOM 1621 C C . ILE A 1 201 ? 16.009 -0.112 5.580 1.00 93.19 201 ILE A C 1
ATOM 1623 O O . ILE A 1 201 ? 15.168 -0.984 5.785 1.00 93.19 201 ILE A O 1
ATOM 1627 N N . THR A 1 202 ? 16.918 0.219 6.500 1.00 94.62 202 THR A N 1
ATOM 1628 C CA . THR A 1 202 ? 17.052 -0.483 7.787 1.00 94.62 202 THR A CA 1
ATOM 1629 C C . THR A 1 202 ? 15.791 -0.340 8.633 1.00 94.62 202 THR A C 1
ATOM 1631 O O . THR A 1 202 ? 15.292 -1.328 9.177 1.00 94.62 202 THR A O 1
ATOM 1634 N N . ASN A 1 203 ? 15.242 0.872 8.721 1.00 96.75 203 ASN A N 1
ATOM 1635 C CA . ASN A 1 203 ? 14.058 1.131 9.527 1.00 96.75 203 ASN A CA 1
ATOM 1636 C C . ASN A 1 203 ? 12.795 0.532 8.902 1.00 96.75 203 ASN A C 1
ATOM 1638 O O . ASN A 1 203 ? 11.987 -0.046 9.624 1.00 96.75 203 ASN A O 1
ATOM 1642 N N . LEU A 1 204 ? 12.637 0.580 7.576 1.00 96.00 204 LEU A N 1
ATOM 1643 C CA . LEU A 1 204 ? 11.506 -0.058 6.901 1.00 96.00 2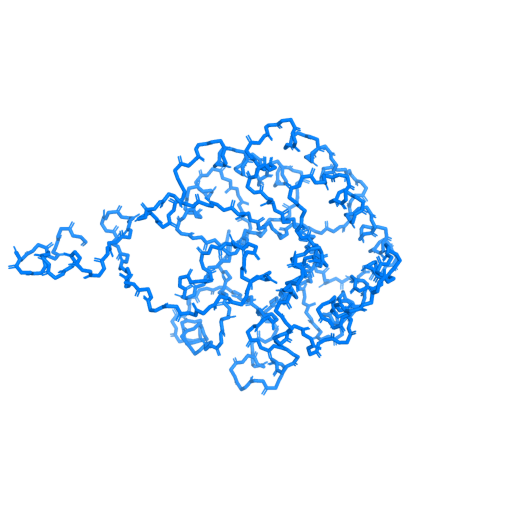04 LEU A CA 1
ATOM 1644 C C . LEU A 1 204 ? 11.561 -1.587 7.039 1.00 96.00 204 LEU A C 1
ATOM 1646 O O . LEU A 1 204 ? 10.553 -2.200 7.392 1.00 96.00 204 LEU A O 1
ATOM 1650 N N . SER A 1 205 ? 12.742 -2.200 6.872 1.00 95.81 205 SER A N 1
ATOM 1651 C CA . SER A 1 205 ? 12.959 -3.622 7.183 1.00 95.81 205 SER A CA 1
ATOM 1652 C C . SER A 1 205 ? 12.591 -3.940 8.631 1.00 95.81 205 SER A C 1
ATOM 1654 O O . SER A 1 205 ? 11.935 -4.947 8.897 1.00 95.81 205 SER A O 1
ATOM 1656 N N . LYS A 1 206 ? 12.979 -3.080 9.586 1.00 96.88 206 LYS A N 1
ATOM 1657 C CA . LYS A 1 206 ? 12.615 -3.245 10.996 1.00 96.88 206 LYS A CA 1
ATOM 1658 C C . LYS A 1 206 ? 11.100 -3.202 11.186 1.00 96.88 206 LYS A C 1
ATOM 1660 O O . LYS A 1 206 ? 10.582 -4.091 11.857 1.00 96.88 206 LYS A O 1
ATOM 1665 N N . VAL A 1 207 ? 10.405 -2.233 10.588 1.00 97.44 207 VAL A N 1
ATOM 1666 C CA . VAL A 1 207 ? 8.942 -2.125 10.675 1.00 97.44 207 VAL A CA 1
ATOM 1667 C C . VAL A 1 207 ? 8.283 -3.403 10.166 1.00 97.44 207 VAL A C 1
ATOM 1669 O O . VAL A 1 207 ? 7.562 -4.060 10.913 1.00 97.44 207 VAL A O 1
ATOM 1672 N N . LEU A 1 208 ? 8.598 -3.817 8.938 1.00 97.25 208 LEU A N 1
ATOM 1673 C CA . LEU A 1 208 ? 8.021 -5.014 8.320 1.00 97.25 208 LEU A CA 1
ATOM 1674 C C . LEU A 1 208 ? 8.299 -6.278 9.147 1.00 97.25 208 LEU A C 1
ATOM 1676 O O . LEU A 1 208 ? 7.392 -7.078 9.384 1.00 97.25 208 LEU A O 1
ATOM 1680 N N . ARG A 1 209 ? 9.528 -6.431 9.653 1.00 96.50 209 ARG A N 1
ATOM 1681 C CA . ARG A 1 209 ? 9.922 -7.568 10.492 1.00 96.50 209 ARG A CA 1
ATOM 1682 C C . ARG A 1 209 ? 9.193 -7.593 11.831 1.00 96.50 209 ARG A C 1
ATOM 1684 O O . ARG A 1 209 ? 8.749 -8.657 12.245 1.00 96.50 209 ARG A O 1
ATOM 1691 N N . VAL A 1 210 ? 9.092 -6.458 12.524 1.00 97.25 210 VAL A N 1
ATOM 1692 C CA . VAL A 1 210 ? 8.446 -6.385 13.845 1.00 97.25 210 VAL A CA 1
ATOM 1693 C C . VAL A 1 210 ? 6.952 -6.661 13.724 1.00 97.25 210 VAL A C 1
ATOM 1695 O O . VAL A 1 210 ? 6.433 -7.471 14.487 1.00 97.25 210 VAL A O 1
ATOM 1698 N N . LEU A 1 211 ? 6.281 -6.071 12.730 1.00 97.12 211 LEU A N 1
ATOM 1699 C CA . LEU A 1 211 ? 4.871 -6.358 12.456 1.00 97.12 211 LEU A CA 1
ATOM 1700 C C . LEU A 1 211 ? 4.655 -7.853 12.202 1.00 97.12 211 LEU A C 1
ATOM 1702 O O . LEU A 1 211 ? 3.772 -8.467 12.798 1.00 97.12 211 LEU A O 1
ATOM 1706 N N . LYS A 1 212 ? 5.517 -8.459 11.380 1.00 95.06 212 LYS A N 1
ATOM 1707 C CA . LYS A 1 212 ? 5.438 -9.888 11.084 1.00 95.06 212 LYS A CA 1
ATOM 1708 C C . LYS A 1 212 ? 5.689 -10.766 12.311 1.00 95.06 212 LYS A C 1
ATOM 1710 O O . LYS A 1 212 ? 4.976 -11.746 12.511 1.00 95.06 212 LYS A O 1
ATOM 1715 N N . TYR A 1 213 ? 6.663 -10.403 13.146 1.00 95.06 213 TYR A N 1
ATOM 1716 C CA . TYR A 1 213 ? 6.972 -11.111 14.391 1.00 95.06 213 TYR A CA 1
ATOM 1717 C C . TYR A 1 213 ? 5.796 -11.100 15.377 1.00 95.06 213 TYR A C 1
ATOM 1719 O O . TYR A 1 213 ? 5.585 -12.077 16.088 1.00 95.06 213 TYR A O 1
ATOM 1727 N N . GLN A 1 214 ? 4.990 -10.036 15.373 1.00 95.69 214 GLN A N 1
ATOM 1728 C CA . GLN A 1 214 ? 3.757 -9.943 16.162 1.00 95.69 214 GLN A CA 1
ATOM 1729 C C . GLN A 1 214 ? 2.564 -10.685 15.538 1.00 95.69 214 GLN A C 1
ATOM 1731 O O . GLN A 1 214 ? 1.452 -10.621 16.052 1.00 95.69 214 GLN A O 1
ATOM 1736 N N . GLY A 1 215 ? 2.776 -11.408 14.436 1.00 95.69 215 GLY A N 1
ATOM 1737 C CA . GLY A 1 215 ? 1.749 -12.215 13.782 1.00 95.69 215 GLY A CA 1
ATOM 1738 C C . GLY A 1 215 ? 0.886 -11.455 12.777 1.00 95.69 215 GLY A C 1
ATOM 1739 O O . GLY A 1 215 ? 0.013 -12.067 12.160 1.00 95.69 215 GLY A O 1
ATOM 1740 N N . PHE A 1 216 ? 1.136 -10.161 12.552 1.00 98.06 216 PHE A N 1
ATOM 1741 C CA . PHE A 1 216 ? 0.422 -9.405 11.529 1.00 98.06 216 PHE A CA 1
ATOM 1742 C C . PHE A 1 216 ? 0.833 -9.844 10.128 1.00 98.06 216 PHE A C 1
ATOM 1744 O O . PHE A 1 216 ? 2.008 -10.104 9.842 1.00 98.06 216 PHE A O 1
ATOM 1751 N N . LYS A 1 217 ? -0.141 -9.854 9.217 1.00 98.25 217 LYS A N 1
ATOM 1752 C CA . LYS A 1 217 ? 0.154 -9.938 7.790 1.00 98.25 217 LYS A CA 1
ATOM 1753 C C . LYS A 1 217 ? 0.683 -8.602 7.287 1.00 98.25 217 LYS A C 1
ATOM 1755 O O . LYS A 1 217 ? 0.214 -7.542 7.699 1.00 98.25 217 LYS A O 1
ATOM 1760 N N . THR A 1 218 ? 1.640 -8.631 6.370 1.00 98.00 218 THR A N 1
ATOM 1761 C CA . THR A 1 218 ? 2.201 -7.403 5.790 1.00 98.00 218 THR A CA 1
ATOM 1762 C C . THR A 1 218 ? 2.023 -7.370 4.280 1.00 98.00 218 THR A C 1
ATOM 1764 O O . THR A 1 218 ? 2.315 -8.334 3.569 1.00 98.00 218 THR A O 1
ATOM 1767 N N . ILE A 1 219 ? 1.525 -6.237 3.789 1.00 98.31 219 ILE A N 1
ATOM 1768 C CA . ILE A 1 219 ? 1.458 -5.912 2.370 1.00 98.31 219 ILE A CA 1
ATOM 1769 C C . ILE A 1 219 ? 2.380 -4.721 2.135 1.00 98.31 219 ILE A C 1
ATOM 1771 O O . ILE A 1 219 ? 2.123 -3.641 2.665 1.00 98.31 219 ILE A O 1
ATOM 1775 N N . TYR A 1 220 ? 3.435 -4.895 1.338 1.00 97.38 220 TYR A N 1
ATOM 1776 C CA . TYR A 1 220 ? 4.280 -3.779 0.921 1.00 97.38 220 TYR A CA 1
ATOM 1777 C C . TYR A 1 220 ? 3.721 -3.149 -0.362 1.00 97.38 220 TYR A C 1
ATOM 1779 O O . TYR A 1 220 ? 3.726 -3.738 -1.451 1.00 97.38 220 TYR A O 1
ATOM 1787 N N . GLY A 1 221 ? 3.157 -1.959 -0.194 1.00 95.81 221 GLY A N 1
ATOM 1788 C CA . GLY A 1 221 ? 2.447 -1.192 -1.202 1.00 95.81 221 GLY A CA 1
ATOM 1789 C C . GLY A 1 221 ? 3.378 -0.376 -2.109 1.00 95.81 221 GLY A C 1
ATOM 1790 O O . GLY A 1 221 ? 4.303 0.273 -1.630 1.00 95.81 221 GLY A O 1
ATOM 1791 N N . TYR A 1 222 ? 3.087 -0.356 -3.413 1.00 93.94 222 TYR A N 1
ATOM 1792 C CA . TYR A 1 222 ? 3.813 0.384 -4.454 1.00 93.94 222 TYR A CA 1
ATOM 1793 C C . TYR A 1 222 ? 5.314 0.086 -4.496 1.00 93.94 222 TYR A C 1
ATOM 1795 O O . TYR A 1 222 ? 6.125 0.991 -4.714 1.00 93.94 222 TYR A O 1
ATOM 1803 N N . ALA A 1 223 ? 5.673 -1.180 -4.290 1.00 92.25 223 ALA A N 1
ATOM 1804 C CA . ALA A 1 223 ? 7.060 -1.596 -4.238 1.00 92.25 223 ALA A CA 1
ATOM 1805 C C . ALA A 1 223 ? 7.746 -1.439 -5.601 1.00 92.25 223 ALA A C 1
ATOM 1807 O O . ALA A 1 223 ? 7.125 -1.551 -6.669 1.00 92.25 223 ALA A O 1
ATOM 1808 N N . ASN A 1 224 ? 9.054 -1.215 -5.550 1.00 89.69 224 ASN A N 1
ATOM 1809 C CA . ASN A 1 224 ? 9.930 -1.318 -6.700 1.00 89.69 224 ASN A CA 1
ATOM 1810 C C . ASN A 1 224 ? 10.718 -2.632 -6.609 1.00 89.69 224 ASN A C 1
ATOM 1812 O O . ASN A 1 224 ? 10.401 -3.536 -5.836 1.00 89.69 224 ASN A O 1
ATOM 1816 N N . TRP A 1 225 ? 11.783 -2.744 -7.392 1.00 85.88 225 TRP A N 1
ATOM 1817 C CA . TRP A 1 225 ? 12.742 -3.839 -7.283 1.00 85.88 225 TRP A CA 1
ATOM 1818 C C . TRP A 1 225 ? 13.471 -3.885 -5.932 1.00 85.88 225 TRP A C 1
ATOM 1820 O O . TRP A 1 225 ? 14.035 -4.921 -5.586 1.00 85.88 225 TRP A O 1
ATOM 1830 N N . ASP A 1 226 ? 13.400 -2.817 -5.132 1.00 84.69 226 ASP A N 1
ATOM 1831 C CA . ASP A 1 226 ? 13.827 -2.830 -3.731 1.00 84.69 226 ASP A CA 1
ATOM 1832 C C . ASP A 1 226 ? 13.068 -3.844 -2.868 1.00 84.69 226 ASP A C 1
ATOM 1834 O O . ASP A 1 226 ? 13.601 -4.296 -1.855 1.00 84.69 226 ASP A O 1
ATOM 1838 N N . ALA A 1 227 ? 11.892 -4.299 -3.316 1.00 89.50 227 ALA A N 1
ATOM 1839 C CA . ALA A 1 227 ? 11.184 -5.434 -2.735 1.00 89.50 227 ALA A CA 1
ATOM 1840 C C . ALA A 1 227 ? 12.090 -6.655 -2.527 1.00 89.50 227 ALA A C 1
ATOM 1842 O O . ALA A 1 227 ? 11.959 -7.329 -1.512 1.00 89.50 227 ALA A O 1
ATOM 1843 N N . ILE A 1 228 ? 13.031 -6.928 -3.442 1.00 87.69 228 ILE A N 1
ATOM 1844 C CA . ILE A 1 228 ? 13.948 -8.072 -3.327 1.00 87.69 228 ILE A CA 1
ATOM 1845 C C . ILE A 1 228 ? 14.794 -7.961 -2.049 1.00 87.69 228 ILE A C 1
ATOM 1847 O O . ILE A 1 228 ? 14.959 -8.950 -1.335 1.00 87.69 228 ILE A O 1
ATOM 1851 N N . PHE A 1 229 ? 15.280 -6.760 -1.715 1.00 86.62 229 PHE A N 1
ATOM 1852 C CA . PHE A 1 229 ? 16.072 -6.541 -0.502 1.00 86.62 229 PHE A CA 1
ATOM 1853 C C . PHE A 1 229 ? 15.253 -6.754 0.766 1.00 86.62 229 PHE A C 1
ATOM 1855 O O . PHE A 1 229 ? 15.757 -7.345 1.723 1.00 86.62 229 PHE A O 1
ATOM 1862 N N . PHE A 1 230 ? 14.004 -6.289 0.777 1.00 92.00 230 PHE A N 1
ATOM 1863 C CA . PHE A 1 230 ? 13.120 -6.472 1.922 1.00 92.00 230 PHE A CA 1
ATOM 1864 C C . PHE A 1 230 ? 12.720 -7.940 2.083 1.00 92.00 230 PHE A C 1
ATOM 1866 O O . PHE A 1 230 ? 12.772 -8.464 3.192 1.00 92.00 230 PHE A O 1
ATOM 1873 N N . LEU A 1 231 ? 12.421 -8.638 0.987 1.00 91.81 231 LEU A N 1
ATOM 1874 C CA . LEU A 1 231 ? 12.096 -10.067 0.995 1.00 91.81 231 LEU A CA 1
ATOM 1875 C C . LEU A 1 231 ? 13.258 -10.949 1.457 1.00 91.81 231 LEU A C 1
ATOM 1877 O O . LEU A 1 231 ? 13.032 -11.981 2.074 1.00 91.81 231 LEU A O 1
ATOM 1881 N N . ALA A 1 232 ? 14.502 -10.543 1.199 1.00 89.94 232 ALA A N 1
ATOM 1882 C CA . ALA A 1 232 ? 15.672 -11.255 1.708 1.00 89.94 232 ALA A CA 1
ATOM 1883 C C . ALA A 1 232 ? 15.838 -11.137 3.237 1.00 89.94 232 ALA A C 1
ATOM 1885 O O . ALA A 1 232 ? 16.584 -11.910 3.834 1.00 89.94 232 ALA A O 1
ATOM 1886 N N . GLN A 1 233 ? 15.182 -10.161 3.871 1.00 88.75 233 GLN A N 1
ATOM 1887 C CA . GLN A 1 233 ? 15.349 -9.833 5.292 1.00 88.75 233 GLN A CA 1
ATOM 1888 C C . GLN A 1 233 ? 14.082 -10.050 6.126 1.00 88.75 233 GLN A C 1
ATOM 1890 O O . GLN A 1 233 ? 14.144 -9.993 7.357 1.00 88.75 233 GLN A O 1
ATOM 1895 N N . THR A 1 234 ? 12.930 -10.227 5.477 1.00 92.31 234 THR A N 1
ATOM 1896 C CA . THR A 1 234 ? 11.614 -10.194 6.119 1.00 92.31 234 THR A CA 1
ATOM 1897 C C . THR A 1 234 ? 10.636 -11.140 5.423 1.00 92.31 234 THR A C 1
ATOM 1899 O O . THR A 1 234 ? 10.676 -11.309 4.206 1.00 92.31 234 THR A O 1
ATOM 1902 N N . ASP A 1 235 ? 9.703 -11.708 6.187 1.00 93.44 235 ASP A N 1
ATOM 1903 C CA . ASP A 1 235 ? 8.686 -12.630 5.669 1.00 93.44 235 ASP A CA 1
ATOM 1904 C C . ASP A 1 235 ? 7.413 -11.885 5.236 1.00 93.44 235 ASP A C 1
ATOM 1906 O O . ASP A 1 235 ? 6.328 -12.102 5.781 1.00 93.44 235 ASP A O 1
ATOM 1910 N N . ILE A 1 236 ? 7.538 -10.967 4.273 1.00 96.56 236 ILE A N 1
ATOM 1911 C CA . ILE A 1 236 ? 6.389 -10.193 3.777 1.00 96.56 236 ILE A CA 1
ATOM 1912 C C . ILE A 1 236 ? 5.368 -11.122 3.111 1.00 96.56 236 ILE A C 1
ATOM 1914 O O . ILE A 1 236 ? 5.704 -11.952 2.257 1.00 96.56 236 ILE A O 1
ATOM 1918 N N . ASP A 1 237 ? 4.093 -10.968 3.472 1.00 97.81 237 ASP A N 1
ATOM 1919 C CA . ASP A 1 237 ? 3.025 -11.814 2.939 1.00 97.81 237 ASP A CA 1
ATOM 1920 C C . ASP A 1 237 ? 2.669 -11.441 1.503 1.00 97.81 237 ASP A C 1
ATOM 1922 O O . ASP A 1 237 ? 2.495 -12.338 0.676 1.00 97.81 237 ASP A O 1
ATOM 1926 N N . TYR A 1 238 ? 2.611 -10.142 1.198 1.00 97.88 238 TYR A N 1
ATOM 1927 C CA . TYR A 1 238 ? 2.234 -9.624 -0.113 1.00 97.88 238 TYR A CA 1
ATOM 1928 C C . TYR A 1 238 ? 3.162 -8.492 -0.564 1.00 97.88 238 TYR A C 1
ATOM 1930 O O . TYR A 1 238 ? 3.373 -7.517 0.155 1.00 97.88 238 TYR A O 1
ATOM 1938 N N . ILE A 1 239 ? 3.655 -8.574 -1.794 1.00 96.81 239 ILE A N 1
ATOM 1939 C CA . ILE A 1 239 ? 4.331 -7.464 -2.470 1.00 96.81 239 ILE A CA 1
ATOM 1940 C C . ILE A 1 239 ? 3.410 -6.953 -3.559 1.00 96.81 239 ILE A C 1
ATOM 1942 O O . ILE A 1 239 ? 2.984 -7.723 -4.419 1.00 96.81 239 ILE A O 1
ATOM 1946 N N . THR A 1 240 ? 3.134 -5.655 -3.557 1.00 96.00 240 THR A N 1
ATOM 1947 C CA . THR A 1 240 ? 2.438 -5.032 -4.680 1.00 96.00 240 THR A CA 1
ATOM 1948 C C . THR A 1 240 ? 3.451 -4.451 -5.655 1.00 96.00 240 THR A C 1
ATOM 1950 O O . THR A 1 240 ? 4.362 -3.730 -5.252 1.00 96.00 240 THR A O 1
ATOM 1953 N N . ILE A 1 241 ? 3.304 -4.756 -6.940 1.00 92.19 241 ILE A N 1
ATOM 1954 C CA . ILE A 1 241 ? 4.199 -4.249 -7.978 1.00 92.19 241 ILE A CA 1
ATOM 1955 C C . ILE A 1 241 ? 3.397 -3.808 -9.194 1.00 92.19 241 ILE A C 1
ATOM 1957 O O . ILE A 1 241 ? 2.503 -4.501 -9.684 1.00 92.19 241 ILE A O 1
ATOM 1961 N N . GLY A 1 242 ? 3.688 -2.603 -9.672 1.00 89.69 242 GLY A N 1
ATOM 1962 C CA . GLY A 1 242 ? 3.054 -2.068 -10.866 1.00 89.69 242 GLY A CA 1
ATOM 1963 C C . GLY A 1 242 ? 3.691 -2.574 -12.150 1.00 89.69 242 GLY A C 1
ATOM 1964 O O . GLY A 1 242 ? 4.868 -2.912 -12.196 1.00 89.69 242 GLY A O 1
ATOM 1965 N N . THR A 1 243 ? 2.938 -2.558 -13.240 1.00 83.38 243 THR A N 1
ATOM 1966 C CA . THR A 1 243 ? 3.508 -2.673 -14.591 1.00 83.38 243 THR A CA 1
ATOM 1967 C C . THR A 1 243 ? 4.293 -1.422 -14.972 1.00 83.38 243 THR A C 1
ATOM 1969 O O . THR A 1 243 ? 5.393 -1.509 -15.510 1.00 83.38 243 THR A O 1
ATOM 1972 N N . TYR A 1 244 ? 3.706 -0.260 -14.694 1.00 80.25 244 TYR A N 1
ATOM 1973 C CA . TYR A 1 244 ? 4.252 1.037 -15.063 1.00 80.25 244 TYR A CA 1
ATOM 1974 C C . TYR A 1 244 ? 5.115 1.587 -13.932 1.00 80.25 244 TYR A C 1
ATOM 1976 O O . TYR A 1 244 ? 4.769 1.448 -12.760 1.00 80.25 244 TYR A O 1
ATOM 1984 N N . GLU A 1 245 ? 6.218 2.253 -14.272 1.00 77.69 245 GLU A N 1
ATOM 1985 C CA . GLU A 1 245 ? 7.172 2.764 -13.278 1.00 77.69 245 GLU A CA 1
ATOM 1986 C C . GLU A 1 245 ? 6.553 3.750 -12.284 1.00 77.69 245 GLU A C 1
ATOM 1988 O O . GLU A 1 245 ? 6.901 3.740 -11.109 1.00 77.69 245 GLU A O 1
ATOM 1993 N N . ASN A 1 246 ? 5.588 4.565 -12.714 1.00 77.00 246 ASN A N 1
ATOM 1994 C CA . ASN A 1 246 ? 4.884 5.504 -11.836 1.00 77.00 246 ASN A CA 1
ATOM 1995 C C . ASN A 1 246 ? 3.982 4.813 -10.791 1.00 77.00 246 ASN A C 1
ATOM 1997 O O . ASN A 1 246 ? 3.426 5.478 -9.917 1.00 77.00 246 ASN A O 1
ATOM 2001 N N . LEU A 1 247 ? 3.796 3.496 -10.904 1.00 84.94 247 LEU A N 1
ATOM 2002 C CA . LEU A 1 247 ? 3.138 2.645 -9.914 1.00 84.94 247 LEU A CA 1
ATOM 2003 C C . LEU A 1 247 ? 4.148 1.865 -9.050 1.00 84.94 247 LEU A C 1
ATOM 2005 O O . LEU A 1 247 ? 3.723 1.170 -8.134 1.00 84.94 247 LEU A O 1
ATOM 2009 N N . ARG A 1 248 ? 5.453 1.951 -9.341 1.00 84.44 248 ARG A N 1
ATOM 2010 C CA . ARG A 1 248 ? 6.541 1.228 -8.655 1.00 84.44 248 ARG A CA 1
ATOM 2011 C C . ARG A 1 248 ? 7.333 2.116 -7.702 1.00 84.44 248 ARG A C 1
ATOM 2013 O O . ARG A 1 248 ? 8.538 1.970 -7.625 1.00 84.44 248 ARG A O 1
ATOM 2020 N N . ASN A 1 249 ? 6.697 3.099 -7.083 1.00 86.81 249 ASN A N 1
ATOM 2021 C CA . ASN A 1 249 ? 7.248 3.903 -5.994 1.00 86.81 249 ASN A CA 1
ATOM 2022 C C . ASN A 1 249 ? 6.078 4.681 -5.391 1.00 86.81 249 ASN A C 1
ATOM 2024 O O . ASN A 1 249 ? 5.340 5.353 -6.121 1.00 86.81 249 ASN A O 1
ATOM 2028 N N . PHE A 1 250 ? 5.904 4.623 -4.074 1.00 90.69 250 PHE A N 1
ATOM 2029 C CA . PHE A 1 250 ? 4.961 5.511 -3.408 1.00 90.69 250 PHE A CA 1
ATOM 2030 C C . PHE A 1 250 ? 5.538 6.933 -3.349 1.00 90.69 250 PHE A C 1
ATOM 2032 O O . PHE A 1 250 ? 6.668 7.143 -2.912 1.00 90.69 250 PHE A O 1
ATOM 2039 N N . SER A 1 251 ? 4.755 7.922 -3.782 1.00 87.88 251 SER A N 1
ATOM 2040 C CA . SER A 1 251 ? 5.102 9.339 -3.664 1.00 87.88 251 SER A CA 1
ATOM 2041 C C . SER A 1 251 ? 3.854 10.149 -3.361 1.00 87.88 251 SER A C 1
ATOM 2043 O O . SER A 1 251 ? 2.878 10.090 -4.114 1.00 87.88 251 SER A O 1
ATOM 2045 N N . ILE A 1 252 ? 3.906 10.939 -2.285 1.00 86.88 252 ILE A N 1
ATOM 2046 C CA . ILE A 1 252 ? 2.772 11.770 -1.871 1.00 86.88 252 ILE A CA 1
ATOM 2047 C C . ILE A 1 252 ? 2.413 12.816 -2.932 1.00 86.88 252 ILE A C 1
ATOM 2049 O O . ILE A 1 252 ? 1.235 13.100 -3.138 1.00 86.88 252 ILE A O 1
ATOM 2053 N N . LYS A 1 253 ? 3.409 13.290 -3.695 1.00 82.44 253 LYS A N 1
ATOM 2054 C CA . LYS A 1 253 ? 3.235 14.279 -4.769 1.00 82.44 253 LYS A CA 1
ATOM 2055 C C . LYS A 1 253 ? 2.182 13.874 -5.789 1.00 82.44 253 LYS A C 1
ATOM 2057 O O . LYS A 1 253 ? 1.452 14.717 -6.292 1.00 82.44 253 LYS A O 1
ATOM 2062 N N . ARG A 1 254 ? 2.045 12.572 -6.057 1.00 79.62 254 ARG A N 1
ATOM 2063 C CA . ARG A 1 254 ? 1.032 12.045 -6.983 1.00 79.62 254 ARG A CA 1
ATOM 2064 C C . ARG A 1 254 ? -0.404 12.351 -6.543 1.00 79.62 254 ARG A C 1
ATOM 2066 O O . ARG A 1 254 ? -1.313 12.318 -7.367 1.00 79.62 254 ARG A O 1
ATOM 2073 N N . PHE A 1 255 ? -0.603 12.606 -5.257 1.00 79.12 255 PHE A N 1
ATOM 2074 C CA . PHE A 1 255 ? -1.904 12.863 -4.653 1.00 79.12 255 PHE A CA 1
ATOM 2075 C C . PHE A 1 255 ? -2.107 14.343 -4.294 1.00 79.12 255 PHE A C 1
ATOM 2077 O O . PHE A 1 255 ? -3.239 14.735 -4.012 1.00 79.12 255 PHE A O 1
ATOM 2084 N N . THR A 1 256 ? -1.046 15.157 -4.322 1.00 72.62 256 THR A N 1
ATOM 2085 C CA . THR A 1 256 ? -1.054 16.564 -3.881 1.00 72.62 256 THR A CA 1
ATOM 2086 C C . THR A 1 256 ? -0.645 17.571 -4.952 1.00 72.62 256 THR A C 1
ATOM 2088 O O . THR A 1 256 ? -0.749 18.765 -4.711 1.00 72.62 256 THR A O 1
ATOM 2091 N N . GLU A 1 257 ? -0.132 17.136 -6.100 1.00 66.31 257 GLU A N 1
ATOM 2092 C CA . GLU A 1 257 ? 0.272 18.014 -7.200 1.00 66.31 257 GLU A CA 1
ATOM 2093 C C . GLU A 1 257 ? -0.401 17.546 -8.501 1.00 66.31 257 GLU A C 1
ATOM 2095 O O . GLU A 1 257 ? -0.506 16.343 -8.760 1.00 66.31 257 GLU A O 1
ATOM 2100 N N . ASP A 1 258 ? -0.816 18.486 -9.359 1.00 55.97 258 ASP A N 1
ATOM 2101 C CA . ASP A 1 258 ? -1.152 18.182 -10.756 1.00 55.97 258 ASP A CA 1
ATOM 2102 C C . ASP A 1 258 ? 0.155 17.954 -11.526 1.00 55.97 258 ASP A C 1
ATOM 2104 O O . ASP A 1 258 ? 0.684 18.828 -12.215 1.00 55.97 258 ASP A O 1
ATOM 2108 N N . ILE A 1 259 ? 0.723 16.760 -11.361 1.00 54.38 259 ILE A N 1
ATOM 2109 C CA . ILE A 1 259 ? 1.939 16.375 -12.069 1.00 54.38 259 ILE A CA 1
ATOM 2110 C C . ILE A 1 259 ? 1.572 16.164 -13.541 1.00 54.38 259 ILE A C 1
ATOM 2112 O O . ILE A 1 259 ? 0.930 15.174 -13.905 1.00 54.38 259 ILE A O 1
ATOM 2116 N N . SER A 1 260 ? 1.999 17.080 -14.410 1.00 49.38 260 SER A N 1
ATOM 2117 C CA . SER A 1 260 ? 1.996 16.835 -15.848 1.00 49.38 260 SER A CA 1
ATOM 2118 C C . SER A 1 260 ? 2.937 15.661 -16.142 1.00 49.38 260 SER A C 1
ATOM 2120 O O . SER A 1 260 ? 4.119 15.663 -15.799 1.00 49.38 260 SER A O 1
ATOM 2122 N N . GLY A 1 261 ? 2.391 14.595 -16.728 1.00 48.03 261 GLY A N 1
ATOM 2123 C CA . GLY A 1 261 ? 3.166 13.410 -17.076 1.00 48.03 261 GLY A CA 1
ATOM 2124 C C . GLY A 1 261 ? 4.162 13.729 -18.186 1.00 48.03 261 GLY A C 1
ATOM 2125 O O . GLY A 1 261 ? 3.781 13.822 -19.350 1.00 48.03 261 GLY A O 1
ATOM 2126 N N . GLY A 1 262 ? 5.437 13.887 -17.836 1.00 52.78 262 GLY A N 1
ATOM 2127 C CA . GLY A 1 262 ? 6.529 13.853 -18.804 1.00 52.78 262 GLY A CA 1
ATOM 2128 C C . GLY A 1 262 ? 6.794 12.418 -19.258 1.00 52.78 262 GLY A C 1
ATOM 2129 O O . GLY A 1 262 ? 6.655 11.475 -18.475 1.00 52.78 262 GLY A O 1
ATOM 2130 N N . ALA A 1 263 ? 7.194 12.234 -20.516 1.00 56.31 263 ALA A N 1
ATOM 2131 C CA . ALA A 1 263 ? 7.708 10.945 -20.961 1.00 56.31 263 ALA A CA 1
ATOM 2132 C C . ALA A 1 263 ? 8.974 10.619 -20.150 1.00 56.31 263 ALA A C 1
ATOM 2134 O O . ALA A 1 263 ? 9.963 11.346 -20.233 1.00 56.31 263 ALA A O 1
ATOM 2135 N N . SER A 1 264 ? 8.948 9.551 -19.345 1.00 62.72 264 SER A N 1
ATOM 2136 C CA . SER A 1 264 ? 10.180 9.044 -18.736 1.00 62.72 264 SER A CA 1
ATOM 2137 C C . SER A 1 264 ? 11.100 8.587 -19.861 1.00 62.72 264 SER A C 1
ATOM 2139 O O . SER A 1 264 ? 10.664 7.854 -20.751 1.00 62.72 264 SER A O 1
ATOM 2141 N N . GLU A 1 265 ? 12.380 8.955 -19.797 1.00 68.06 265 GLU A N 1
ATOM 2142 C CA . GLU A 1 265 ? 13.409 8.181 -20.486 1.00 68.06 265 GLU A CA 1
ATOM 2143 C C . GLU A 1 265 ? 13.262 6.751 -19.943 1.00 68.06 265 GLU A C 1
ATOM 2145 O O . GLU A 1 265 ? 13.421 6.534 -18.743 1.00 68.06 265 GLU A O 1
ATOM 2150 N N . GLY A 1 266 ? 12.767 5.816 -20.758 1.00 75.25 266 GLY A N 1
ATOM 2151 C CA . GLY A 1 266 ? 12.409 4.472 -20.292 1.00 75.25 266 GLY A CA 1
ATOM 2152 C C . GLY A 1 266 ? 13.601 3.751 -19.659 1.00 75.25 266 GLY A C 1
ATOM 2153 O O . GLY A 1 266 ? 14.752 4.091 -19.934 1.00 75.25 266 GLY A O 1
ATOM 2154 N N . TYR A 1 267 ? 13.344 2.749 -18.825 1.00 81.25 267 TYR A N 1
ATOM 2155 C CA . TYR A 1 26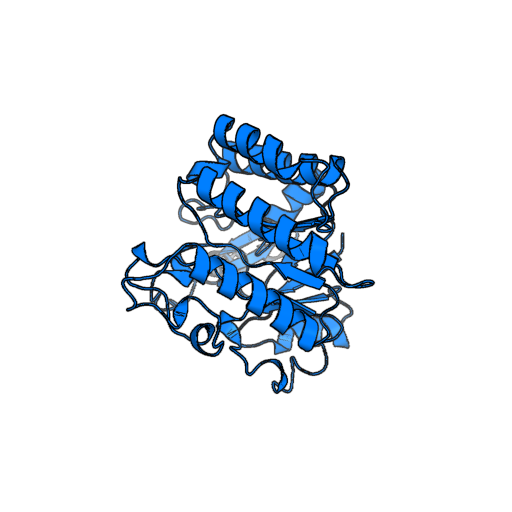7 ? 14.378 1.866 -18.292 1.00 81.25 267 TYR A CA 1
ATOM 2156 C C . TYR A 1 267 ? 14.060 0.419 -18.656 1.00 81.25 267 TYR A C 1
ATOM 2158 O O . TYR A 1 267 ? 12.907 0.053 -18.880 1.00 81.25 267 TYR A O 1
ATOM 2166 N N . TYR A 1 268 ? 15.101 -0.400 -18.709 1.00 81.56 268 TYR A N 1
ATOM 2167 C CA . TYR A 1 268 ? 15.011 -1.833 -18.934 1.00 81.56 268 TYR A CA 1
ATOM 2168 C C . TYR A 1 268 ? 15.629 -2.550 -17.751 1.00 81.56 268 TYR A C 1
ATOM 2170 O O . TYR A 1 268 ? 16.698 -2.166 -17.279 1.00 81.56 268 TYR A O 1
ATOM 2178 N N . PHE A 1 269 ? 14.957 -3.588 -17.275 1.00 82.88 269 PHE A N 1
ATOM 2179 C CA . PHE A 1 269 ? 15.519 -4.440 -16.243 1.00 82.88 269 PHE A CA 1
ATOM 2180 C C . PHE A 1 269 ? 16.531 -5.402 -16.869 1.00 82.88 269 PHE A C 1
ATOM 2182 O O . PHE A 1 269 ? 16.219 -6.081 -17.845 1.00 82.88 269 PHE A O 1
ATOM 2189 N N . SER A 1 270 ? 17.734 -5.433 -16.308 1.00 85.12 270 SER A N 1
ATOM 2190 C CA . SER A 1 270 ? 18.776 -6.404 -16.618 1.00 85.12 270 SER A CA 1
ATOM 2191 C C . SER A 1 270 ? 18.729 -7.510 -15.577 1.00 85.12 270 SER A C 1
ATOM 2193 O O . SER A 1 270 ? 18.996 -7.271 -14.399 1.00 85.12 270 SER A O 1
ATOM 2195 N N . GLU A 1 271 ? 18.412 -8.727 -16.010 1.00 84.69 271 GLU A N 1
ATOM 2196 C CA . GLU A 1 271 ? 18.405 -9.904 -15.136 1.00 84.69 271 GLU A CA 1
ATOM 2197 C C . GLU A 1 271 ? 19.824 -10.273 -14.682 1.00 84.69 271 GLU A C 1
ATOM 2199 O O . GLU A 1 271 ? 20.006 -10.749 -13.564 1.00 84.69 271 GLU A O 1
ATOM 2204 N N . LYS A 1 272 ? 20.846 -9.999 -15.506 1.00 86.19 272 LYS A N 1
ATOM 2205 C CA . LYS A 1 272 ? 22.249 -10.295 -15.171 1.00 86.19 272 LYS A CA 1
ATOM 2206 C C . LYS A 1 272 ? 22.824 -9.343 -14.133 1.00 86.19 272 LYS A C 1
ATOM 2208 O O . LYS A 1 272 ? 23.610 -9.765 -13.291 1.00 86.19 272 LYS A O 1
ATOM 2213 N N . LEU A 1 273 ? 22.444 -8.067 -14.195 1.00 84.38 273 LEU A N 1
ATOM 2214 C CA . LEU A 1 273 ? 22.867 -7.063 -13.217 1.00 84.38 273 LEU A CA 1
ATOM 2215 C C . LEU A 1 273 ? 21.902 -6.954 -12.033 1.00 84.38 273 LEU A C 1
ATOM 2217 O O . LEU A 1 273 ? 22.227 -6.278 -11.060 1.00 84.38 273 LEU A O 1
ATOM 2221 N N . LEU A 1 274 ? 20.715 -7.563 -12.137 1.00 80.12 274 LEU A N 1
ATOM 2222 C CA . LEU A 1 274 ? 19.581 -7.358 -11.232 1.00 80.12 274 LEU A CA 1
ATOM 2223 C C . LEU A 1 274 ? 19.292 -5.865 -11.007 1.00 80.12 274 LEU A C 1
ATOM 2225 O O . LEU A 1 274 ? 19.016 -5.425 -9.891 1.00 80.12 274 LEU A O 1
ATOM 2229 N N . ASN A 1 275 ? 19.397 -5.064 -12.072 1.00 80.44 275 ASN A N 1
ATOM 2230 C CA . ASN A 1 275 ? 19.317 -3.607 -11.990 1.00 80.44 275 ASN A CA 1
ATOM 2231 C C . ASN A 1 275 ? 18.680 -2.985 -13.242 1.00 80.44 275 ASN A C 1
ATOM 2233 O O . ASN A 1 275 ? 18.560 -3.615 -14.291 1.00 80.44 275 ASN A O 1
ATOM 2237 N N . MET A 1 276 ? 18.266 -1.726 -13.128 1.00 82.00 276 MET A N 1
ATOM 2238 C CA . MET A 1 276 ? 17.633 -0.964 -14.198 1.00 82.00 276 MET A CA 1
ATOM 2239 C C . MET A 1 276 ? 18.677 -0.212 -15.031 1.00 82.00 276 MET A C 1
ATOM 2241 O O . MET A 1 276 ? 19.453 0.586 -14.509 1.00 82.00 276 MET A O 1
ATOM 2245 N N . ILE A 1 277 ? 18.639 -0.407 -16.345 1.00 85.44 277 ILE A N 1
ATOM 2246 C CA . ILE A 1 277 ? 19.480 0.269 -17.335 1.00 85.44 277 ILE A CA 1
ATOM 2247 C C . ILE A 1 277 ? 18.643 1.325 -18.052 1.00 85.44 277 ILE A C 1
ATOM 2249 O O . ILE A 1 277 ? 17.523 1.050 -18.487 1.00 85.44 277 ILE A O 1
ATOM 2253 N N . ARG A 1 278 ? 19.174 2.541 -18.212 1.00 85.88 278 ARG A N 1
ATOM 2254 C CA . ARG A 1 278 ? 18.477 3.602 -18.956 1.00 85.88 278 ARG A CA 1
ATOM 2255 C C . ARG A 1 278 ? 18.359 3.209 -20.427 1.00 85.88 278 ARG A C 1
ATOM 2257 O O . ARG A 1 278 ? 19.331 2.765 -21.034 1.00 85.88 278 ARG A O 1
ATOM 2264 N N . ALA A 1 279 ? 17.211 3.471 -21.043 1.00 86.12 279 ALA A N 1
ATOM 2265 C CA . ALA A 1 279 ? 16.970 3.182 -22.458 1.00 86.12 279 ALA A CA 1
ATOM 2266 C C . ALA A 1 279 ? 18.017 3.815 -23.389 1.00 86.12 279 ALA A C 1
ATOM 2268 O O . ALA A 1 279 ? 18.387 3.221 -24.397 1.00 86.12 279 ALA A O 1
ATOM 2269 N N . LYS A 1 280 ? 18.539 4.997 -23.042 1.00 87.38 280 LYS A N 1
ATOM 2270 C CA . LYS A 1 280 ? 19.611 5.648 -23.809 1.00 87.38 280 LYS A CA 1
ATOM 2271 C C . LYS A 1 280 ? 20.945 4.903 -23.751 1.00 87.38 280 LYS A C 1
ATOM 2273 O O . LYS A 1 280 ? 21.668 4.883 -24.740 1.00 87.38 280 LYS A O 1
ATOM 2278 N N . ASP A 1 281 ? 21.249 4.254 -22.628 1.00 88.62 281 ASP A N 1
ATOM 2279 C CA . ASP A 1 281 ? 22.493 3.497 -22.473 1.00 88.62 281 ASP A CA 1
ATOM 2280 C C . ASP A 1 281 ? 22.438 2.200 -23.297 1.00 88.62 281 ASP A C 1
ATOM 2282 O O . ASP A 1 281 ? 23.455 1.773 -23.841 1.00 88.62 281 ASP A O 1
ATOM 2286 N N . LEU A 1 282 ? 21.243 1.628 -23.499 1.00 88.25 282 LEU A N 1
ATOM 2287 C CA . LEU A 1 282 ? 21.052 0.460 -24.367 1.00 88.25 282 LEU A CA 1
ATOM 2288 C C . LEU A 1 282 ? 21.442 0.702 -25.821 1.00 88.25 282 LEU A C 1
ATOM 2290 O O . LEU A 1 282 ? 21.901 -0.230 -26.477 1.00 88.25 282 LEU A O 1
ATOM 2294 N N . ILE A 1 283 ? 21.281 1.927 -26.330 1.00 87.75 283 ILE A N 1
ATOM 2295 C CA . ILE A 1 283 ? 21.710 2.272 -27.692 1.00 87.75 283 ILE A CA 1
ATOM 2296 C C . ILE A 1 283 ? 23.219 2.044 -27.819 1.00 87.75 283 ILE A C 1
ATOM 2298 O O . ILE A 1 283 ? 23.668 1.381 -28.753 1.00 87.75 283 ILE A O 1
ATOM 2302 N N . ASN A 1 284 ? 23.987 2.513 -26.834 1.00 89.88 284 ASN A N 1
ATOM 2303 C CA . ASN A 1 284 ? 25.437 2.344 -26.801 1.00 89.88 284 ASN A CA 1
ATOM 2304 C C . ASN A 1 284 ? 25.830 0.880 -26.567 1.00 89.88 284 ASN A C 1
ATOM 2306 O O . ASN A 1 284 ? 26.710 0.370 -27.257 1.00 89.88 284 ASN A O 1
ATOM 2310 N N . ILE A 1 285 ? 25.164 0.178 -25.647 1.00 90.56 285 ILE A N 1
ATOM 2311 C CA . ILE A 1 285 ? 25.423 -1.248 -25.375 1.00 90.56 285 ILE A CA 1
ATOM 2312 C C . ILE A 1 285 ? 25.193 -2.084 -26.641 1.00 90.56 285 ILE A C 1
ATOM 2314 O O . ILE A 1 285 ? 26.034 -2.906 -27.006 1.00 90.56 285 ILE A O 1
ATOM 2318 N N . ARG A 1 286 ? 24.096 -1.824 -27.363 1.00 90.25 286 ARG A N 1
ATOM 2319 C CA . ARG A 1 286 ? 23.777 -2.492 -28.629 1.00 90.25 286 ARG A CA 1
ATOM 2320 C C . ARG A 1 286 ? 24.784 -2.164 -29.726 1.00 90.25 286 ARG A C 1
ATOM 2322 O O . ARG A 1 286 ? 25.212 -3.077 -30.424 1.00 90.25 286 ARG A O 1
ATOM 2329 N N . ALA A 1 287 ? 25.177 -0.898 -29.869 1.00 92.81 287 ALA A N 1
ATOM 2330 C CA . ALA A 1 287 ? 26.151 -0.470 -30.875 1.00 92.81 287 ALA A CA 1
ATOM 2331 C C . ALA A 1 287 ? 27.529 -1.131 -30.691 1.00 92.81 287 ALA A C 1
ATOM 2333 O O . ALA A 1 287 ? 28.234 -1.353 -31.669 1.00 92.81 287 ALA A O 1
ATOM 2334 N N . ASN A 1 288 ? 27.883 -1.487 -29.454 1.00 93.88 288 ASN A N 1
ATOM 2335 C CA . ASN A 1 288 ? 29.135 -2.166 -29.122 1.00 93.88 288 ASN A CA 1
ATOM 2336 C C . ASN A 1 288 ? 29.008 -3.701 -29.060 1.00 93.88 288 ASN A C 1
ATOM 2338 O O . ASN A 1 288 ? 29.954 -4.369 -28.658 1.00 93.88 288 ASN A O 1
ATOM 2342 N N . GLY A 1 289 ? 27.854 -4.279 -29.422 1.00 91.81 289 GLY A N 1
ATOM 2343 C CA . GLY A 1 289 ? 27.651 -5.732 -29.387 1.00 91.81 289 GLY A CA 1
ATOM 2344 C C . GLY A 1 289 ? 27.647 -6.334 -27.976 1.00 91.81 289 GLY A C 1
ATOM 2345 O O . GLY A 1 289 ? 27.914 -7.519 -27.820 1.00 91.81 289 GLY A O 1
ATOM 2346 N N . MET A 1 290 ? 27.344 -5.538 -26.946 1.00 91.38 290 MET A N 1
ATOM 2347 C CA . MET A 1 290 ? 27.424 -5.940 -25.534 1.00 91.38 290 MET A CA 1
ATOM 2348 C C . MET A 1 290 ? 26.059 -6.309 -24.926 1.00 91.38 290 MET A C 1
ATOM 2350 O O . MET A 1 290 ? 25.894 -6.282 -23.712 1.00 91.38 290 MET A O 1
ATOM 2354 N N . LEU A 1 291 ? 25.045 -6.641 -25.734 1.00 86.50 291 LEU A N 1
ATOM 2355 C CA . LEU A 1 291 ? 23.725 -7.015 -25.194 1.00 86.50 291 LEU A CA 1
ATOM 2356 C C . LEU A 1 291 ? 23.790 -8.268 -24.307 1.00 86.50 291 LEU A C 1
ATOM 2358 O O . LEU A 1 291 ? 23.035 -8.376 -23.348 1.00 86.50 291 LEU A O 1
ATOM 2362 N N . ASP A 1 292 ? 24.736 -9.170 -24.567 1.00 87.56 292 ASP A N 1
ATOM 2363 C CA . ASP A 1 292 ? 24.919 -10.383 -23.770 1.00 87.56 292 ASP A CA 1
ATOM 2364 C C . ASP A 1 292 ? 25.580 -10.131 -22.405 1.00 87.56 292 ASP A C 1
ATOM 2366 O O . ASP A 1 292 ? 25.664 -11.055 -21.596 1.00 87.56 292 ASP A O 1
ATOM 2370 N N . THR A 1 293 ? 26.017 -8.907 -22.095 1.00 82.75 293 THR A N 1
ATOM 2371 C CA . THR A 1 293 ? 26.591 -8.573 -20.777 1.00 82.75 293 THR A CA 1
ATOM 2372 C C . THR A 1 293 ? 25.567 -8.004 -19.799 1.00 82.75 293 THR A C 1
ATOM 2374 O O . THR A 1 293 ? 25.911 -7.737 -18.650 1.00 82.75 293 THR A O 1
ATOM 2377 N N . ILE A 1 294 ? 24.331 -7.791 -20.254 1.00 80.75 294 ILE A N 1
ATOM 2378 C CA . ILE A 1 294 ? 23.220 -7.243 -19.470 1.00 80.75 294 ILE A CA 1
ATOM 2379 C C . ILE A 1 294 ? 22.023 -8.192 -19.463 1.00 80.75 294 ILE A C 1
ATOM 2381 O O . ILE A 1 294 ? 22.024 -9.179 -20.234 1.00 80.75 294 ILE A O 1
#

Secondary structure (DSSP, 8-state):
-EEEEEE-S--HHHHHHHHHH---SEEEEEHHHHGGGGGG-TTTGGGGGGEEEE--TT--GGGS----TTGGGSTT-GGG-TT-TT--HHHHHHHHHHHHHHHHHTT-SEEEE-----SS-HHHHHHHHHHHHHHHHHHPPTT-EEEEEEEE-HHHHH-HHHHHHHHHHHT-TT--S-EEEEEEB--PPTT-SS---HHHHHHHHHHHHHHHHTT-EEEEEEE-TTHHHHHTTS--SEEEEESSGGGSSB-THHHHS---------EEEETTTTEEEEHHHHHHHHHTT-GGG-

Foldseek 3Di:
DFEEEEDALDCVVVLCCCPPVVPTQAYEYECLNQAPCLCVPPRNVVRQQRYEYDLCLADDLVLLFFPLHSSCSDVLRVSVCNPPPPPDPVSVLVSQLVQQVVCVVSVAQEYERDDYHDQPCLVNVLVSQVSVQVSCVPVPDPSHAYAYEDEAHPVQLLDVVSLVVNLVSLLDPSGDHQAHEYAYAQPDDPPFLGHPPPSNLVSVLVNQASRVVSRHAYEYFLAALCVVVSVVRHDHPYYYYYPDSVSNHDDSCVRSDPDDDDDPQDWDQDPQVNGTDGPVVVVVCVVVVNPVVD